Protein AF-A0A2P8GUJ6-F1 (afdb_monomer_lite)

Radius of gyration: 21.54 Å; chains: 1; bounding box: 48×43×54 Å

Sequence (192 aa):
MWVLPLLAIPAVILAAVVVTLALRSVGPPRELTRAVFVMMLVGIAAALVVLVVSIVRFARRPPTPRAVRPPGLSQKLSAEDAERRGLTPEEYGVYKGDVGSIVTPVNSAGGLLFLAVLLSVINAFVLVLVGVLIAQANGILARNPDDSDLGPVEWGFLVLSLLSVPVAWRYYLIERRAQKLRVSRGLPPILR

pLDDT: mean 70.82, std 12.9, range [36.06, 89.19]

Foldseek 3Di:
DPVVVLVVLLVQLVVLLVLLLVCVVVVHDPVSNVVSVVSNVVSVVVLVVVVVVVVVVVVPDDDDDADADDPPVQVVQLCVVCVVVVHDSLLSFDRQDCHHPPDRDPQALVVLVVQLSNLVSVLSVVVSVVVVLVCCVVVVDPDDPPDDDQDPVNVVVNVVSNVSNVVSVNSSVSLVSSLVVCVVVVHDSGDD

Secondary structure (DSSP, 8-state):
--HHHHHHHHHHHHHHHHHHHHHHTT---HHHHHHHHHHHHHHHHHHHHHHHHHHHHHHTSPP-------TTHHHHHHHHHHHHTT--HHHH-S----TT-SS----SHHHHHHHHHHHHHHHHHHHHHHHHHHHHHTTSS---TTPPPPPHHHHHHHHHHHHHHHHHHHHHHHHHHHHHHHHHTT--SS--

Structure (mmCIF, N/CA/C/O backbone):
data_AF-A0A2P8GUJ6-F1
#
_entry.id   AF-A0A2P8GUJ6-F1
#
loop_
_atom_site.group_PDB
_atom_site.id
_atom_site.type_symbol
_atom_site.label_atom_id
_atom_site.label_alt_id
_atom_site.label_comp_id
_atom_site.label_asym_id
_atom_site.label_entity_id
_atom_site.label_seq_id
_atom_site.pdbx_PDB_ins_code
_atom_site.Cartn_x
_atom_site.Cartn_y
_atom_site.Cartn_z
_atom_site.occupancy
_atom_site.B_iso_or_equiv
_atom_site.auth_seq_id
_atom_site.auth_comp_id
_atom_site.auth_asym_id
_atom_site.auth_atom_id
_atom_site.pdbx_PDB_model_num
ATOM 1 N N . MET A 1 1 ? -8.110 -18.502 5.712 1.00 41.22 1 MET A N 1
ATOM 2 C CA . MET A 1 1 ? -6.702 -18.293 5.309 1.00 41.22 1 MET A CA 1
ATOM 3 C C . MET A 1 1 ? -6.638 -17.445 4.031 1.00 41.22 1 MET A C 1
ATOM 5 O O . MET A 1 1 ? -6.424 -17.982 2.959 1.00 41.22 1 MET A O 1
ATOM 9 N N . TRP A 1 2 ? -6.860 -16.126 4.113 1.00 41.53 2 TRP A N 1
ATOM 10 C CA . TRP A 1 2 ? -6.918 -15.240 2.925 1.00 41.53 2 TRP A CA 1
ATOM 11 C C . TRP A 1 2 ? -5.581 -14.572 2.566 1.00 41.53 2 TRP A C 1
ATOM 13 O O . TRP A 1 2 ? -5.481 -13.905 1.546 1.00 41.53 2 TRP A O 1
ATOM 23 N N . VAL A 1 3 ? -4.553 -14.732 3.402 1.00 41.25 3 VAL A N 1
ATOM 24 C CA . VAL A 1 3 ? -3.256 -14.048 3.245 1.00 41.25 3 VAL A CA 1
ATOM 25 C C . VAL A 1 3 ? -2.337 -14.783 2.259 1.00 41.25 3 VAL A C 1
ATOM 27 O O . VAL A 1 3 ? -1.510 -14.155 1.609 1.00 41.25 3 VAL A O 1
ATOM 30 N N . LEU A 1 4 ? -2.519 -16.100 2.096 1.00 44.72 4 LEU A N 1
ATOM 31 C CA . LEU A 1 4 ? -1.682 -16.935 1.227 1.00 44.72 4 LEU A CA 1
ATOM 32 C C . LEU A 1 4 ? -1.731 -16.515 -0.258 1.00 44.72 4 LEU A C 1
ATOM 34 O O . LEU A 1 4 ? -0.666 -16.313 -0.833 1.00 44.72 4 LEU A O 1
ATOM 38 N N . PRO A 1 5 ? -2.914 -16.300 -0.876 1.00 48.31 5 PRO A N 1
ATOM 39 C CA . PRO A 1 5 ? -2.995 -15.846 -2.270 1.00 48.31 5 PRO A CA 1
ATOM 40 C C . PRO A 1 5 ? -2.375 -14.457 -2.471 1.00 48.31 5 PRO A C 1
ATOM 42 O O . PRO A 1 5 ? -1.779 -14.165 -3.501 1.00 48.31 5 PRO A O 1
ATOM 45 N N . LEU A 1 6 ? -2.491 -13.610 -1.450 1.00 47.19 6 LEU A N 1
ATOM 46 C CA . LEU A 1 6 ? -2.029 -12.225 -1.427 1.00 47.19 6 LEU A CA 1
ATOM 47 C C . LEU A 1 6 ? -0.494 -12.114 -1.343 1.00 47.19 6 LEU A C 1
ATOM 49 O O . LEU A 1 6 ? 0.079 -11.194 -1.918 1.00 47.19 6 LEU A O 1
ATOM 53 N N . LEU A 1 7 ? 0.173 -13.078 -0.699 1.00 50.78 7 LEU A N 1
ATOM 54 C CA . LEU A 1 7 ? 1.636 -13.222 -0.711 1.00 50.78 7 LEU A CA 1
ATOM 55 C C . LEU A 1 7 ? 2.152 -14.009 -1.926 1.00 50.78 7 LEU A C 1
ATOM 57 O O . LEU A 1 7 ? 3.273 -13.773 -2.374 1.00 50.78 7 LEU A O 1
ATOM 61 N N . ALA A 1 8 ? 1.343 -14.916 -2.480 1.00 57.66 8 ALA A N 1
ATOM 62 C CA . ALA A 1 8 ? 1.725 -15.719 -3.636 1.00 57.66 8 ALA A CA 1
ATOM 63 C C . ALA A 1 8 ? 1.903 -14.869 -4.902 1.00 57.66 8 ALA A C 1
ATOM 65 O O . ALA A 1 8 ? 2.849 -15.089 -5.645 1.00 57.66 8 ALA A O 1
ATOM 66 N N . ILE A 1 9 ? 1.052 -13.864 -5.129 1.00 54.75 9 ILE A N 1
ATOM 67 C CA . ILE A 1 9 ? 1.121 -13.003 -6.323 1.00 54.75 9 ILE A CA 1
ATOM 68 C C . ILE A 1 9 ? 2.480 -12.284 -6.468 1.00 54.75 9 ILE A C 1
ATOM 70 O O . ILE A 1 9 ? 3.115 -12.452 -7.509 1.00 54.75 9 ILE A O 1
ATOM 74 N N . PRO A 1 10 ? 2.989 -11.528 -5.472 1.00 56.12 10 PRO A N 1
ATOM 75 C CA . PRO A 1 10 ? 4.288 -10.869 -5.600 1.00 56.12 10 PRO A CA 1
ATOM 76 C C . PRO A 1 10 ? 5.445 -11.873 -5.680 1.00 56.12 10 PRO A C 1
ATOM 78 O O . PRO A 1 10 ? 6.391 -11.631 -6.422 1.00 56.12 10 PRO A O 1
ATOM 81 N N . ALA A 1 11 ? 5.358 -13.021 -4.996 1.00 59.44 11 ALA A N 1
ATOM 82 C CA . ALA A 1 11 ? 6.360 -14.084 -5.100 1.00 59.44 11 ALA A CA 1
ATOM 83 C C . ALA A 1 11 ? 6.405 -14.710 -6.507 1.00 59.44 11 ALA A C 1
ATOM 85 O O . ALA A 1 11 ? 7.486 -14.946 -7.039 1.00 59.44 11 ALA A O 1
ATOM 86 N N . VAL A 1 12 ? 5.244 -14.927 -7.133 1.00 61.94 12 VAL A N 1
ATOM 87 C CA . VAL A 1 12 ? 5.123 -15.441 -8.506 1.00 61.94 12 VAL A CA 1
ATOM 88 C C . VAL A 1 12 ? 5.646 -14.425 -9.517 1.00 61.94 12 VAL A C 1
ATOM 90 O O . VAL A 1 12 ? 6.368 -14.810 -10.431 1.00 61.94 12 VAL A O 1
ATOM 93 N N . ILE A 1 13 ? 5.347 -13.133 -9.341 1.00 60.19 13 ILE A N 1
ATOM 94 C CA . ILE A 1 13 ? 5.886 -12.066 -10.199 1.00 60.19 13 ILE A CA 1
ATOM 95 C C . ILE A 1 13 ? 7.413 -12.007 -10.075 1.00 60.19 13 ILE A C 1
ATOM 97 O O . ILE A 1 13 ? 8.106 -12.003 -11.088 1.00 60.19 13 ILE A O 1
ATOM 101 N N . LEU A 1 14 ? 7.947 -12.022 -8.850 1.00 61.84 14 LEU A N 1
ATOM 102 C CA . LEU A 1 14 ? 9.390 -11.988 -8.612 1.00 61.84 14 LEU A CA 1
ATOM 103 C C . LEU A 1 14 ? 10.087 -13.218 -9.214 1.00 61.84 14 LEU A C 1
ATOM 105 O O . LEU A 1 14 ? 11.093 -13.079 -9.906 1.00 61.84 14 LEU A O 1
ATOM 109 N N . ALA A 1 15 ? 9.520 -14.411 -9.018 1.00 66.06 15 ALA A N 1
ATOM 110 C CA . ALA A 1 15 ? 10.022 -15.644 -9.615 1.00 66.06 15 ALA A CA 1
ATOM 111 C C . ALA A 1 15 ? 9.981 -15.592 -11.150 1.00 66.06 15 ALA A C 1
ATOM 113 O O . ALA A 1 15 ? 10.965 -15.941 -11.794 1.00 66.06 15 ALA A O 1
ATOM 114 N N . ALA A 1 16 ? 8.889 -15.104 -11.746 1.00 61.22 16 ALA A N 1
ATOM 115 C CA . ALA A 1 16 ? 8.764 -14.960 -13.195 1.00 61.22 16 ALA A CA 1
ATOM 116 C C . ALA A 1 16 ? 9.806 -13.987 -13.764 1.00 61.22 16 ALA A C 1
ATOM 118 O O . ALA A 1 16 ? 10.413 -14.269 -14.794 1.00 61.22 16 ALA A O 1
ATOM 119 N N . VAL A 1 17 ? 10.074 -12.878 -13.075 1.00 62.91 17 VAL A N 1
ATOM 120 C CA . VAL A 1 17 ? 11.094 -11.894 -13.465 1.00 62.91 17 VAL A CA 1
ATOM 121 C C . VAL A 1 17 ? 12.498 -12.488 -13.386 1.00 62.91 17 VAL A C 1
ATOM 123 O O . VAL A 1 17 ? 13.259 -12.372 -14.345 1.00 62.91 17 VAL A O 1
ATOM 126 N N . VAL A 1 18 ? 12.833 -13.165 -12.283 1.00 68.12 18 VAL A N 1
ATOM 127 C CA . VAL A 1 18 ? 14.132 -13.835 -12.110 1.00 68.12 18 VAL A CA 1
ATOM 128 C C . VAL A 1 18 ? 14.332 -14.900 -13.185 1.00 68.12 18 VAL A C 1
ATOM 130 O O . VAL A 1 18 ? 15.384 -14.939 -13.815 1.00 68.12 18 VAL A O 1
ATOM 133 N N . VAL A 1 19 ? 13.306 -15.711 -13.457 1.00 67.69 19 VAL A N 1
ATOM 134 C CA . VAL A 1 19 ? 13.333 -16.700 -14.541 1.00 67.69 19 VAL A CA 1
ATOM 135 C C . VAL A 1 19 ? 13.496 -16.008 -15.896 1.00 67.69 19 VAL A C 1
ATOM 137 O O . VAL A 1 19 ? 14.318 -16.440 -16.691 1.00 67.69 19 VAL A O 1
ATOM 140 N N . THR A 1 20 ? 12.805 -14.897 -16.166 1.00 61.56 20 THR A N 1
ATOM 141 C CA . THR A 1 20 ? 12.956 -14.155 -17.434 1.00 61.56 20 THR A CA 1
ATOM 142 C C . THR A 1 20 ? 14.384 -13.643 -17.629 1.00 61.56 20 THR A C 1
ATOM 144 O O . THR A 1 20 ? 14.945 -13.781 -18.716 1.00 61.56 20 THR A O 1
ATOM 147 N N . LEU A 1 21 ? 14.983 -13.068 -16.581 1.00 61.59 21 LEU A N 1
ATOM 148 C CA . LEU A 1 21 ? 16.359 -12.564 -16.592 1.00 61.59 21 LEU A CA 1
ATOM 149 C C . LEU A 1 21 ? 17.373 -13.695 -16.779 1.00 61.59 21 LEU A C 1
ATOM 151 O O . LEU A 1 21 ? 18.260 -13.580 -17.624 1.00 61.59 21 LEU A O 1
ATOM 155 N N . ALA A 1 22 ? 17.205 -14.797 -16.044 1.00 63.25 22 ALA A N 1
ATOM 156 C CA . ALA A 1 22 ? 18.051 -15.980 -16.154 1.00 63.25 22 ALA A CA 1
ATOM 157 C C . ALA A 1 22 ? 17.949 -16.627 -17.535 1.00 63.25 22 ALA A C 1
ATOM 159 O O . ALA A 1 22 ? 18.945 -17.081 -18.074 1.00 63.25 22 ALA A O 1
ATOM 160 N N . LEU A 1 23 ? 16.765 -16.645 -18.143 1.00 64.56 23 LEU A N 1
ATOM 161 C CA . LEU A 1 23 ? 16.602 -17.183 -19.484 1.00 64.56 23 LEU A CA 1
ATOM 162 C C . LEU A 1 23 ? 17.271 -16.293 -20.523 1.00 64.56 23 LEU A C 1
ATOM 164 O O . LEU A 1 23 ? 17.939 -16.817 -21.405 1.00 64.56 23 LEU A O 1
ATOM 168 N N . ARG A 1 24 ? 17.172 -14.964 -20.401 1.00 62.50 24 ARG A N 1
ATOM 169 C CA . ARG A 1 24 ? 17.787 -14.016 -21.345 1.00 62.50 24 ARG A CA 1
ATOM 170 C C . ARG A 1 24 ? 19.307 -14.177 -21.480 1.00 62.50 24 ARG A C 1
ATOM 172 O O . ARG A 1 24 ? 19.816 -13.902 -22.562 1.00 62.50 24 ARG A O 1
ATOM 179 N N . SER A 1 25 ? 20.012 -14.636 -20.442 1.00 63.94 25 SER A N 1
ATOM 180 C CA . SER A 1 25 ? 21.474 -14.806 -20.473 1.00 63.94 25 SER A CA 1
ATOM 181 C C . SER A 1 25 ? 21.955 -16.052 -21.228 1.00 63.94 25 SER A C 1
ATOM 183 O O . SER A 1 25 ? 23.126 -16.110 -21.591 1.00 63.94 25 SER A O 1
ATOM 185 N N . VAL A 1 26 ? 21.077 -17.025 -21.504 1.00 74.00 26 VAL A N 1
ATOM 186 C CA . VAL A 1 26 ? 21.450 -18.318 -22.122 1.00 74.00 26 VAL A CA 1
ATOM 187 C C . VAL A 1 26 ? 20.985 -18.440 -23.581 1.00 74.00 26 VAL A C 1
ATOM 189 O O . VAL A 1 26 ? 21.201 -19.466 -24.215 1.00 74.00 26 VAL A O 1
ATOM 192 N N . GLY A 1 27 ? 20.338 -17.409 -24.140 1.00 68.69 27 GLY A N 1
ATOM 193 C CA . GLY A 1 27 ? 19.767 -17.473 -25.493 1.00 68.69 27 GLY A CA 1
ATOM 194 C C . GLY A 1 27 ? 18.653 -18.527 -25.595 1.00 68.69 27 GLY A C 1
ATOM 195 O O . GLY A 1 27 ? 18.763 -19.480 -26.365 1.00 68.69 27 GLY A O 1
ATOM 196 N N . PRO A 1 28 ? 17.581 -18.397 -24.800 1.00 66.31 28 PRO A N 1
ATOM 197 C CA . PRO A 1 28 ? 16.604 -19.449 -24.592 1.00 66.31 28 PRO A CA 1
ATOM 198 C C . PRO A 1 28 ? 15.731 -19.618 -25.848 1.00 66.31 28 PRO A C 1
ATOM 200 O O . PRO A 1 28 ? 15.489 -18.648 -26.580 1.00 66.31 28 PRO A O 1
ATOM 203 N N . PRO A 1 29 ? 15.200 -20.827 -26.103 1.00 74.00 29 PRO A N 1
ATOM 204 C CA . PRO A 1 29 ? 14.280 -21.044 -27.210 1.00 74.00 29 PRO A CA 1
ATOM 205 C C . PRO A 1 29 ? 13.061 -20.122 -27.075 1.00 74.00 29 PRO A C 1
ATOM 207 O O . PRO A 1 29 ? 12.521 -19.940 -25.982 1.00 74.00 29 PRO A O 1
ATOM 210 N N . ARG A 1 30 ? 12.612 -19.542 -28.199 1.00 71.00 30 ARG A N 1
ATOM 211 C CA . ARG A 1 30 ? 11.532 -18.531 -28.255 1.00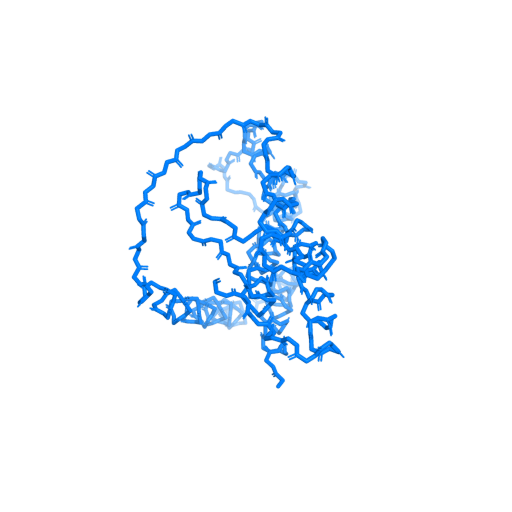 71.00 30 ARG A CA 1
ATOM 212 C C . ARG A 1 30 ? 10.255 -18.957 -27.519 1.00 71.00 30 ARG A C 1
ATOM 214 O O . ARG A 1 30 ? 9.564 -18.105 -26.960 1.00 71.00 30 ARG A O 1
ATOM 221 N N . GLU A 1 31 ? 9.968 -20.256 -27.490 1.00 70.12 31 GLU A N 1
ATOM 222 C CA . GLU A 1 31 ? 8.808 -20.830 -26.799 1.00 70.12 31 GLU A CA 1
ATOM 223 C C . GLU A 1 31 ? 8.877 -20.670 -25.274 1.00 70.12 31 GLU A C 1
ATOM 225 O O . GLU A 1 31 ? 7.864 -20.401 -24.631 1.00 70.12 31 GLU A O 1
ATOM 230 N N . LEU A 1 32 ? 10.073 -20.743 -24.685 1.00 66.06 32 LEU A N 1
ATOM 231 C CA . LEU A 1 32 ? 10.262 -20.597 -23.243 1.00 66.06 32 LEU A CA 1
ATOM 232 C C . LEU A 1 32 ? 10.080 -19.134 -22.809 1.00 66.06 32 LEU A C 1
ATOM 234 O O . LEU A 1 32 ? 9.403 -18.851 -21.823 1.00 66.06 32 LEU A O 1
ATOM 238 N N . THR A 1 33 ? 10.600 -18.191 -23.598 1.00 64.81 33 THR A N 1
ATOM 239 C CA . THR A 1 33 ? 10.395 -16.751 -23.378 1.00 64.81 33 THR A CA 1
ATOM 240 C C . THR A 1 33 ? 8.918 -16.375 -23.490 1.00 64.81 33 THR A C 1
ATOM 242 O O . THR A 1 33 ? 8.420 -15.609 -22.666 1.00 64.81 33 THR A O 1
ATOM 245 N N . ARG A 1 34 ? 8.188 -16.949 -24.463 1.00 69.12 34 ARG A N 1
ATOM 246 C CA . ARG A 1 34 ? 6.729 -16.785 -24.577 1.00 69.12 34 ARG A CA 1
ATOM 247 C C . ARG A 1 34 ? 5.996 -17.343 -23.369 1.00 69.12 34 ARG A C 1
ATOM 249 O O . ARG A 1 34 ? 5.128 -16.656 -22.849 1.00 69.12 34 ARG A O 1
ATOM 256 N N . ALA A 1 35 ? 6.338 -18.547 -22.913 1.00 66.31 35 ALA A N 1
ATOM 257 C CA . ALA A 1 35 ? 5.672 -19.171 -21.773 1.00 66.31 35 ALA A CA 1
ATOM 258 C C . ALA A 1 35 ? 5.796 -18.318 -20.501 1.00 66.31 35 ALA A C 1
ATOM 260 O O . ALA A 1 35 ? 4.811 -18.117 -19.789 1.00 66.31 35 ALA A O 1
ATOM 261 N N . VAL A 1 36 ? 6.979 -17.750 -20.252 1.00 63.09 36 VAL A N 1
ATOM 262 C CA . VAL A 1 36 ? 7.202 -16.859 -19.107 1.00 63.09 36 VAL A CA 1
ATOM 263 C C . VAL A 1 36 ? 6.433 -15.547 -19.261 1.00 63.09 36 VAL A C 1
ATOM 265 O O . VAL A 1 36 ? 5.773 -15.120 -18.316 1.00 63.09 36 VAL A O 1
ATOM 268 N N . PHE A 1 37 ? 6.428 -14.951 -20.457 1.00 64.62 37 PHE A N 1
ATOM 269 C CA . PHE A 1 37 ? 5.615 -13.765 -20.744 1.00 64.62 37 PHE A CA 1
ATOM 270 C C . PHE A 1 37 ? 4.119 -14.021 -20.529 1.00 64.62 37 PHE A C 1
ATOM 272 O O . PHE A 1 37 ? 3.439 -13.217 -19.895 1.00 64.62 37 PHE A O 1
ATOM 279 N N . VAL A 1 38 ? 3.609 -15.154 -21.018 1.00 69.31 38 VAL A N 1
ATOM 280 C CA . VAL A 1 38 ? 2.210 -15.565 -20.852 1.00 69.31 38 VAL A CA 1
ATOM 281 C C . VAL A 1 38 ? 1.888 -15.771 -19.374 1.00 69.31 38 VAL A C 1
ATOM 283 O O . VAL A 1 38 ? 0.881 -15.249 -18.909 1.00 69.31 38 VAL A O 1
ATOM 286 N N . MET A 1 39 ? 2.749 -16.443 -18.604 1.00 63.12 39 MET A N 1
ATOM 287 C CA . MET A 1 39 ? 2.565 -16.574 -17.154 1.00 63.12 39 MET A CA 1
ATOM 288 C C . MET A 1 39 ? 2.544 -15.220 -16.441 1.00 63.12 39 MET A C 1
ATOM 290 O O . MET A 1 39 ? 1.710 -15.007 -15.562 1.00 63.12 39 MET A O 1
ATOM 294 N N . MET A 1 40 ? 3.418 -14.290 -16.832 1.00 63.97 40 MET A N 1
ATOM 295 C CA . MET A 1 40 ? 3.449 -12.945 -16.258 1.00 63.97 40 MET A CA 1
ATOM 296 C C . MET A 1 40 ? 2.155 -12.180 -16.573 1.00 63.97 40 MET A C 1
ATOM 298 O O . MET A 1 40 ? 1.551 -11.601 -15.673 1.00 63.97 40 MET A O 1
ATOM 302 N N . LEU A 1 41 ? 1.677 -12.247 -17.821 1.00 64.38 41 LEU A N 1
ATOM 303 C CA . LEU A 1 41 ? 0.409 -11.645 -18.244 1.00 64.38 41 LEU A CA 1
ATOM 304 C C . LEU A 1 41 ? -0.792 -12.261 -17.520 1.00 64.38 41 LEU A C 1
ATOM 306 O O . LEU A 1 41 ? -1.668 -11.525 -17.071 1.00 64.38 41 LEU A O 1
ATOM 310 N N . VAL A 1 42 ? -0.824 -13.584 -17.350 1.00 70.12 42 VAL A N 1
ATOM 311 C CA . VAL A 1 42 ? -1.874 -14.283 -16.592 1.00 70.12 42 VAL A CA 1
ATOM 312 C C . VAL A 1 42 ? -1.852 -13.862 -15.121 1.00 70.12 42 VAL A C 1
ATOM 314 O O . VAL A 1 42 ? -2.908 -13.585 -14.554 1.00 70.12 42 VAL A O 1
ATOM 317 N N . GLY A 1 43 ? -0.669 -13.745 -14.511 1.00 60.66 43 GLY A N 1
ATOM 318 C CA . GLY A 1 43 ? -0.511 -13.260 -13.138 1.00 60.66 43 GLY A CA 1
ATOM 319 C C . GLY A 1 43 ? -1.012 -11.824 -12.958 1.00 60.66 43 GLY A C 1
ATOM 320 O O . GLY A 1 43 ? -1.750 -11.540 -12.012 1.00 60.66 43 GLY A O 1
ATOM 321 N N . ILE A 1 44 ? -0.683 -10.934 -13.899 1.00 64.38 44 ILE A N 1
ATOM 322 C CA . ILE A 1 44 ? -1.172 -9.548 -13.922 1.00 64.38 44 ILE A CA 1
ATOM 323 C C . ILE A 1 44 ? -2.694 -9.515 -14.114 1.00 64.38 44 ILE A C 1
ATOM 325 O O . ILE A 1 44 ? -3.390 -8.832 -13.365 1.00 64.38 44 ILE A O 1
ATOM 329 N N . ALA A 1 45 ? -3.233 -10.280 -15.067 1.00 64.25 45 ALA A N 1
ATOM 330 C CA . ALA A 1 45 ? -4.668 -10.347 -15.329 1.00 64.25 45 ALA A CA 1
ATOM 331 C C . ALA A 1 45 ? -5.448 -10.856 -14.106 1.00 64.25 45 ALA A C 1
ATOM 333 O O . ALA A 1 45 ? -6.458 -10.265 -13.726 1.00 64.25 45 ALA A O 1
ATOM 334 N N . ALA A 1 46 ? -4.952 -11.895 -13.430 1.00 64.12 46 ALA A N 1
ATOM 335 C CA . ALA A 1 46 ? -5.546 -12.401 -12.197 1.00 64.12 46 ALA A CA 1
ATOM 336 C C . ALA A 1 46 ? -5.520 -11.349 -11.074 1.00 64.12 46 ALA A C 1
ATOM 338 O O . ALA A 1 46 ? -6.532 -11.143 -10.398 1.00 64.12 46 ALA A O 1
ATOM 339 N N . ALA A 1 47 ? -4.402 -10.636 -10.904 1.00 57.56 47 ALA A N 1
ATOM 340 C CA . ALA A 1 47 ? -4.295 -9.549 -9.933 1.00 57.56 47 ALA A CA 1
ATOM 341 C C . ALA A 1 47 ? -5.283 -8.407 -10.237 1.00 57.56 47 ALA A C 1
ATOM 343 O O . ALA A 1 47 ? -5.943 -7.906 -9.325 1.00 57.56 47 ALA A O 1
ATOM 344 N N . LEU A 1 48 ? -5.450 -8.048 -11.514 1.00 58.62 48 LEU A N 1
ATOM 345 C CA . LEU A 1 48 ? -6.423 -7.049 -11.959 1.00 58.62 48 LEU A CA 1
ATOM 346 C C . LEU A 1 48 ? -7.865 -7.489 -11.691 1.00 58.62 48 LEU A C 1
ATOM 348 O O . LEU A 1 48 ? -8.654 -6.689 -11.196 1.00 58.62 48 LEU A O 1
ATOM 352 N N . VAL A 1 49 ? -8.217 -8.753 -11.939 1.00 67.19 49 VAL A N 1
ATOM 353 C CA . VAL A 1 49 ? -9.557 -9.279 -11.623 1.00 67.19 49 VAL A CA 1
ATOM 354 C C . VAL A 1 49 ? -9.840 -9.179 -10.121 1.00 67.19 49 VAL A C 1
ATOM 356 O O . VAL A 1 49 ? -10.894 -8.680 -9.722 1.00 67.19 49 VAL A O 1
ATOM 359 N N . VAL A 1 50 ? -8.890 -9.585 -9.271 1.00 63.56 50 VAL A N 1
ATOM 360 C CA . VAL A 1 50 ? -9.023 -9.470 -7.808 1.00 63.56 50 VAL A CA 1
ATOM 361 C C . VAL A 1 50 ? -9.176 -8.007 -7.381 1.00 63.56 50 VAL A C 1
ATOM 363 O O . VAL A 1 50 ? -10.012 -7.696 -6.524 1.00 63.56 50 VAL A O 1
ATOM 366 N N . LEU A 1 51 ? -8.414 -7.102 -8.000 1.00 55.78 51 LEU A N 1
ATOM 367 C CA . LEU A 1 51 ? -8.487 -5.667 -7.748 1.00 55.78 51 LEU A CA 1
ATOM 368 C C . LEU A 1 51 ? -9.861 -5.104 -8.131 1.00 55.78 51 LEU A C 1
ATOM 370 O O . LEU A 1 51 ? -10.496 -4.455 -7.304 1.00 55.78 51 LEU A O 1
ATOM 374 N N . VAL A 1 52 ? -10.354 -5.399 -9.337 1.00 63.22 52 VAL A N 1
ATOM 375 C CA . VAL A 1 52 ? -11.658 -4.934 -9.838 1.00 63.22 52 VAL A CA 1
ATOM 376 C C . VAL A 1 52 ? -12.790 -5.432 -8.944 1.00 63.22 52 VAL A C 1
ATOM 378 O O . VAL A 1 52 ? -13.621 -4.636 -8.510 1.00 63.22 52 VAL A O 1
ATOM 381 N N . VAL A 1 53 ? -12.800 -6.719 -8.586 1.00 67.19 53 VAL A N 1
ATOM 382 C CA . VAL A 1 53 ? -13.797 -7.279 -7.657 1.00 67.19 53 VAL A CA 1
ATOM 383 C C . VAL A 1 53 ? -13.761 -6.557 -6.306 1.00 67.19 53 VAL A C 1
ATOM 385 O O . VAL A 1 53 ? -14.811 -6.266 -5.726 1.00 67.19 53 VAL A O 1
ATOM 388 N N . SER A 1 54 ? -12.569 -6.226 -5.808 1.00 52.59 54 SER A N 1
ATOM 389 C CA . SER A 1 54 ? -12.397 -5.499 -4.546 1.00 52.59 54 SER A CA 1
ATOM 390 C C . SER A 1 54 ? -12.873 -4.043 -4.636 1.00 52.59 54 SER A C 1
ATOM 392 O O . SER A 1 54 ? -13.583 -3.588 -3.738 1.00 52.59 54 SER A O 1
ATOM 394 N N . ILE A 1 55 ? -12.571 -3.339 -5.734 1.00 53.31 55 ILE A N 1
ATOM 395 C CA . ILE A 1 55 ? -13.040 -1.969 -6.001 1.00 53.31 55 ILE A CA 1
ATOM 396 C C . ILE A 1 55 ? -14.562 -1.938 -6.112 1.00 53.31 55 ILE A C 1
ATOM 398 O O . ILE A 1 55 ? -15.201 -1.127 -5.450 1.00 53.31 55 ILE A O 1
ATOM 402 N N . VAL A 1 56 ? -15.166 -2.844 -6.886 1.00 61.56 56 VAL A N 1
ATOM 403 C CA . VAL A 1 56 ? -16.628 -2.916 -7.048 1.00 61.56 56 VAL A CA 1
ATOM 404 C C . VAL A 1 56 ? -17.312 -3.183 -5.707 1.00 61.56 56 VAL A C 1
ATOM 406 O O . VAL A 1 56 ? -18.341 -2.582 -5.402 1.00 61.56 56 VAL A O 1
ATOM 409 N N . ARG A 1 57 ? -16.734 -4.045 -4.861 1.00 65.56 57 ARG A N 1
ATOM 410 C CA . ARG A 1 57 ? -17.233 -4.264 -3.494 1.00 65.56 57 ARG A CA 1
ATOM 411 C C . ARG A 1 57 ? -17.104 -3.025 -2.608 1.00 65.56 57 ARG A C 1
ATOM 413 O O . ARG A 1 57 ? -17.967 -2.805 -1.762 1.00 65.56 57 ARG A O 1
ATOM 420 N N . PHE A 1 58 ? -16.047 -2.237 -2.781 1.00 51.34 58 PHE A N 1
ATOM 421 C CA . PHE A 1 58 ? -15.815 -1.011 -2.021 1.00 51.34 58 PHE A CA 1
ATOM 422 C C . PHE A 1 58 ? -16.742 0.134 -2.461 1.00 51.34 58 PHE A C 1
ATOM 424 O O . PHE A 1 58 ? -17.379 0.757 -1.616 1.00 51.34 58 PHE A O 1
ATOM 431 N N . ALA A 1 59 ? -16.878 0.359 -3.770 1.00 52.44 59 ALA A N 1
ATOM 432 C CA . ALA A 1 59 ? -17.651 1.450 -4.368 1.00 52.44 59 ALA A CA 1
ATOM 433 C C . ALA A 1 59 ? -19.170 1.331 -4.160 1.00 52.44 59 ALA A C 1
ATOM 435 O O . ALA A 1 59 ? -19.887 2.319 -4.253 1.00 52.44 59 ALA A O 1
ATOM 436 N N . ARG A 1 60 ? -19.677 0.139 -3.828 1.00 72.44 60 ARG A N 1
ATOM 437 C CA . ARG A 1 60 ? -21.089 -0.068 -3.458 1.00 72.44 60 ARG A CA 1
ATOM 438 C C . ARG A 1 60 ? -21.462 0.507 -2.080 1.00 72.44 60 ARG A C 1
ATOM 440 O O . ARG A 1 60 ? -22.586 0.303 -1.631 1.00 72.44 60 ARG A O 1
ATOM 447 N N . ARG A 1 61 ? -20.546 1.192 -1.385 1.00 47.69 61 ARG A N 1
ATOM 448 C CA . ARG A 1 61 ? -20.821 1.865 -0.106 1.00 47.69 61 ARG A CA 1
ATOM 449 C C . ARG A 1 61 ? -21.280 3.312 -0.359 1.00 47.69 61 ARG A C 1
ATOM 451 O O . ARG A 1 61 ? -20.610 4.013 -1.113 1.00 47.69 61 ARG A O 1
ATOM 458 N N . PRO A 1 62 ? -22.396 3.767 0.240 1.00 36.06 62 PRO A N 1
ATOM 459 C CA . PRO A 1 62 ? -22.922 5.108 -0.002 1.00 36.06 62 PRO A CA 1
ATOM 460 C C . PRO A 1 62 ? -21.983 6.204 0.548 1.00 36.06 62 PRO A C 1
ATOM 462 O O . PRO A 1 62 ? -21.409 6.014 1.623 1.00 36.06 62 PRO A O 1
ATOM 465 N N . PRO A 1 63 ? -21.824 7.339 -0.161 1.00 39.75 63 PRO A N 1
ATOM 466 C CA . PRO A 1 63 ? -20.994 8.465 0.275 1.00 39.75 63 PRO A CA 1
ATOM 467 C C . PRO A 1 63 ? -21.721 9.389 1.274 1.00 39.75 63 PRO A C 1
ATOM 469 O O . PRO A 1 63 ? -22.929 9.594 1.159 1.00 39.75 63 PRO A O 1
ATOM 472 N N . THR A 1 64 ? -20.979 9.997 2.210 1.00 41.22 64 THR A N 1
ATOM 473 C CA . THR A 1 64 ? -21.466 11.018 3.167 1.00 41.22 64 THR A CA 1
ATOM 474 C C . THR A 1 64 ? -20.853 12.420 2.932 1.00 41.22 64 THR A C 1
ATOM 476 O O . THR A 1 64 ? -19.788 12.522 2.316 1.00 41.22 64 THR A O 1
ATOM 479 N N . PRO A 1 65 ? -21.522 13.518 3.366 1.00 39.25 65 PRO A N 1
ATOM 480 C CA . PRO A 1 65 ? -21.168 14.909 3.020 1.00 39.25 65 PRO A CA 1
ATOM 481 C C . PRO A 1 65 ? -19.992 15.504 3.832 1.00 39.25 65 PRO A C 1
ATOM 483 O O . PRO A 1 65 ? -19.690 15.038 4.923 1.00 39.25 65 PRO A O 1
ATOM 486 N N . ARG A 1 66 ? -19.336 16.553 3.293 1.00 47.75 66 ARG A N 1
ATOM 487 C CA . ARG A 1 66 ? -17.919 16.944 3.535 1.00 47.75 66 A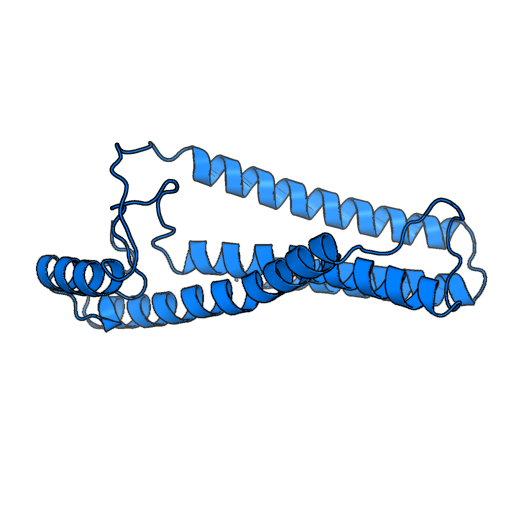RG A CA 1
ATOM 488 C C . ARG A 1 66 ? -17.681 18.294 4.251 1.00 47.75 66 ARG A C 1
ATOM 490 O O . ARG A 1 66 ? -18.427 19.242 4.035 1.00 47.75 66 ARG A O 1
ATOM 497 N N . ALA A 1 67 ? -16.522 18.424 4.919 1.00 42.06 67 ALA A N 1
ATOM 498 C CA . ALA A 1 67 ? -15.818 19.687 5.244 1.00 42.06 67 ALA A CA 1
ATOM 499 C C . ALA A 1 67 ? -14.278 19.473 5.270 1.00 42.06 67 ALA A C 1
ATOM 501 O O . ALA A 1 67 ? -13.856 18.364 5.564 1.00 42.06 67 ALA A O 1
ATOM 502 N N . VAL A 1 68 ? -13.451 20.495 4.970 1.00 42.78 68 VAL A N 1
ATOM 503 C CA . VAL A 1 68 ? -11.964 20.457 4.768 1.00 42.78 68 VAL A CA 1
ATOM 504 C C . VAL A 1 68 ? -11.207 21.112 5.943 1.00 42.78 68 VAL A C 1
ATOM 506 O O . VAL A 1 68 ? -11.690 22.146 6.400 1.00 42.78 68 VAL A O 1
ATOM 509 N N . ARG A 1 69 ? -10.028 20.617 6.412 1.00 49.72 69 ARG A N 1
ATOM 510 C CA . ARG A 1 69 ? -9.220 21.321 7.457 1.00 49.72 69 ARG A CA 1
ATOM 511 C C . ARG A 1 69 ? -7.700 20.965 7.607 1.00 49.72 69 ARG A C 1
ATOM 513 O O . ARG A 1 69 ? -7.250 20.019 6.969 1.00 49.72 69 ARG A O 1
ATOM 520 N N . PRO A 1 70 ? -6.911 21.740 8.415 1.00 42.44 70 PRO A N 1
ATOM 521 C CA . PRO A 1 70 ? -5.449 21.944 8.349 1.00 42.44 70 PRO A CA 1
ATOM 522 C C . PRO A 1 70 ? -4.618 21.052 9.316 1.00 42.44 70 PRO A C 1
ATOM 524 O O . PRO A 1 70 ? -5.193 20.278 10.087 1.00 42.44 70 PRO A O 1
ATOM 527 N N . PRO A 1 71 ? -3.267 21.155 9.320 1.00 40.66 71 PRO A N 1
ATOM 528 C CA . PRO A 1 71 ? -2.365 20.241 10.040 1.00 40.66 71 PRO A CA 1
ATOM 529 C C . PRO A 1 71 ? -2.458 20.341 11.579 1.00 40.66 71 PRO A C 1
ATOM 531 O O . PRO A 1 71 ? -2.620 21.428 12.123 1.00 40.66 71 PRO A O 1
ATOM 534 N N . GLY A 1 72 ? -2.315 19.213 12.295 1.00 55.44 72 GLY A N 1
ATOM 535 C CA . GLY A 1 72 ? -2.239 19.142 13.774 1.00 55.44 72 GLY A CA 1
ATOM 536 C C . GLY A 1 72 ? -3.571 18.917 14.508 1.00 55.44 72 GLY A C 1
ATOM 537 O O . GLY A 1 72 ? -3.589 18.517 15.671 1.00 55.44 72 GLY A O 1
ATOM 538 N N . LEU A 1 73 ? -4.694 19.090 13.813 1.00 62.19 73 LEU A N 1
ATOM 539 C CA . LEU A 1 73 ? -6.041 18.867 14.341 1.00 62.19 73 LEU A CA 1
ATOM 540 C C . LEU A 1 73 ? -6.349 17.371 14.570 1.00 62.19 73 LEU A C 1
ATOM 542 O O . LEU A 1 73 ? -7.153 17.024 15.428 1.00 62.19 73 LEU A O 1
ATOM 546 N N . SER A 1 74 ? -5.696 16.472 13.827 1.00 61.56 74 SER A N 1
ATOM 547 C CA . SER A 1 74 ? -6.061 15.050 13.752 1.00 61.56 74 SER A CA 1
ATOM 548 C C . SER A 1 74 ? -5.860 14.268 15.052 1.00 61.56 74 SER A C 1
ATOM 550 O O . SER A 1 74 ? -6.688 13.422 15.367 1.00 61.56 74 SER A O 1
ATOM 552 N N . GLN A 1 75 ? -4.812 14.544 15.837 1.00 68.00 75 GLN A N 1
ATOM 553 C CA . GLN A 1 75 ? -4.598 13.859 17.123 1.00 68.00 75 GLN A CA 1
ATOM 554 C C . GLN A 1 75 ? -5.621 14.2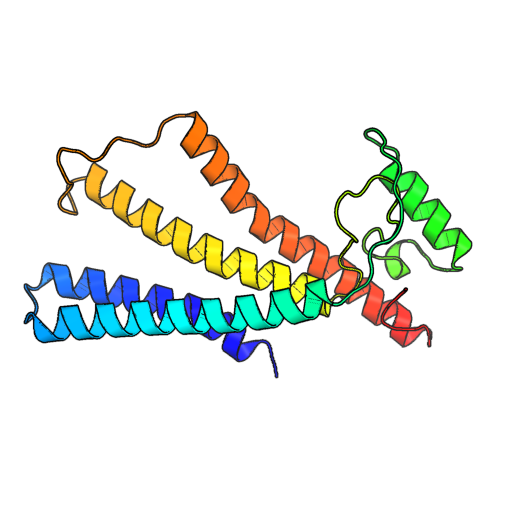86 18.177 1.00 68.00 75 GLN A C 1
ATOM 556 O O . GLN A 1 75 ? -6.157 13.434 18.879 1.00 68.00 75 GLN A O 1
ATOM 561 N N . LYS A 1 76 ? -5.934 15.586 18.244 1.00 73.69 76 LYS A N 1
ATOM 562 C CA . LYS A 1 76 ? -6.976 16.107 19.139 1.00 73.69 76 LYS A CA 1
ATOM 563 C C . LYS A 1 76 ? -8.348 15.563 18.753 1.00 73.69 76 LYS A C 1
ATOM 565 O O . LYS A 1 76 ? -9.028 15.004 19.599 1.00 73.69 76 LYS A O 1
ATOM 570 N N . LEU A 1 77 ? -8.687 15.593 17.463 1.00 71.62 77 LEU A N 1
ATOM 571 C CA . LEU A 1 77 ? -9.922 14.991 16.955 1.00 71.62 77 LEU A CA 1
ATOM 572 C C . LEU A 1 77 ? -9.992 13.483 17.209 1.00 71.62 77 LEU A C 1
ATOM 574 O O . LEU A 1 77 ? -11.066 12.961 17.479 1.00 71.62 77 LEU A O 1
ATOM 578 N N . SER A 1 78 ? -8.864 12.775 17.111 1.00 73.50 78 SER A N 1
ATOM 579 C CA . SER A 1 78 ? -8.802 11.343 17.402 1.00 73.50 78 SER A CA 1
ATOM 580 C C . SER A 1 78 ? -9.032 11.046 18.878 1.00 73.50 78 SER A C 1
ATOM 582 O O . SER A 1 78 ? -9.705 10.069 19.182 1.00 73.50 78 SER A O 1
ATOM 584 N N . ALA A 1 79 ? -8.472 11.853 19.781 1.00 77.62 79 ALA A N 1
ATOM 585 C CA . ALA A 1 79 ? -8.673 11.699 21.217 1.00 77.62 79 ALA A CA 1
ATOM 586 C C . ALA A 1 79 ? -10.113 12.058 21.618 1.00 77.62 79 ALA A C 1
ATOM 588 O O . ALA A 1 79 ? -10.761 11.284 22.314 1.00 77.62 79 ALA A O 1
ATOM 589 N N . GLU A 1 80 ? -10.640 13.170 21.102 1.00 81.38 80 GLU A N 1
ATOM 590 C CA . GLU A 1 80 ? -12.018 13.609 21.346 1.00 81.38 80 GLU A CA 1
ATOM 591 C C . GLU A 1 80 ? -13.051 12.604 20.808 1.00 81.38 80 GLU A C 1
ATOM 593 O O . GLU A 1 80 ? -14.035 12.311 21.483 1.00 81.38 80 GLU A O 1
ATOM 598 N N . ASP A 1 81 ? -12.849 12.040 19.609 1.00 79.19 81 ASP A N 1
ATOM 599 C CA . ASP A 1 81 ? -13.758 11.020 19.061 1.00 79.19 81 ASP A CA 1
ATOM 600 C C . ASP A 1 81 ? -13.625 9.670 19.790 1.00 79.19 81 ASP A C 1
ATOM 602 O O . ASP A 1 81 ? -14.616 8.955 19.943 1.00 79.19 81 ASP A O 1
ATOM 606 N N . ALA A 1 82 ? -12.433 9.326 20.290 1.00 80.19 82 ALA A N 1
ATOM 607 C CA . ALA A 1 82 ? -12.246 8.153 21.145 1.00 80.19 82 ALA A CA 1
ATOM 608 C C . ALA A 1 82 ? -13.021 8.297 22.465 1.00 80.19 82 ALA A C 1
ATOM 610 O O . ALA A 1 82 ? -13.796 7.406 22.821 1.00 80.19 82 ALA A O 1
ATOM 611 N N . GLU A 1 83 ? -12.883 9.445 23.134 1.00 83.81 83 GLU A N 1
ATOM 612 C CA . GLU A 1 83 ? -13.562 9.756 24.393 1.00 83.81 83 GLU A CA 1
ATOM 613 C C . GLU A 1 83 ? -15.087 9.746 24.230 1.00 83.81 83 GLU A C 1
ATOM 615 O O . GLU A 1 83 ? -15.786 9.069 24.985 1.00 83.81 83 GLU A O 1
ATOM 620 N N . ARG A 1 84 ? -15.612 10.383 23.171 1.00 82.81 84 ARG A N 1
ATOM 621 C CA . ARG A 1 84 ? -17.051 10.363 22.837 1.00 82.81 84 ARG A CA 1
ATOM 622 C C . ARG A 1 84 ? -17.616 8.955 22.658 1.00 82.81 84 ARG A C 1
ATOM 624 O O . ARG A 1 84 ? -18.807 8.742 22.870 1.00 82.81 84 ARG A O 1
ATOM 631 N N . ARG A 1 85 ? -16.782 8.000 22.246 1.00 77.38 85 ARG A N 1
ATOM 632 C CA . ARG A 1 85 ? -17.161 6.599 22.012 1.00 77.38 85 ARG A CA 1
ATOM 633 C C . ARG A 1 85 ? -16.828 5.680 23.194 1.00 77.38 85 ARG A C 1
ATOM 635 O O . ARG A 1 85 ? -17.035 4.474 23.081 1.00 77.38 85 ARG A O 1
ATOM 642 N N . GLY A 1 86 ? -16.322 6.219 24.307 1.00 81.94 86 GLY A N 1
ATOM 643 C CA . GLY A 1 86 ? -15.942 5.446 25.496 1.00 81.94 86 GLY A CA 1
ATOM 644 C C . GLY A 1 86 ? -14.725 4.534 25.285 1.00 81.94 86 GLY A C 1
ATOM 645 O O . GLY A 1 86 ? -14.594 3.508 25.961 1.00 81.94 86 GLY A O 1
ATOM 646 N N . LEU A 1 87 ? -13.862 4.881 24.327 1.00 81.75 87 LEU A N 1
ATOM 647 C CA . LEU A 1 87 ? -12.687 4.110 23.925 1.00 81.75 87 LEU A CA 1
ATOM 648 C C . LEU A 1 87 ? -11.409 4.787 24.411 1.00 81.75 87 LEU A C 1
ATOM 650 O O . LEU A 1 87 ? -11.299 6.012 24.371 1.00 81.75 87 LEU A O 1
ATOM 654 N N . THR A 1 88 ? -10.406 3.998 24.793 1.00 83.69 88 THR A N 1
ATOM 655 C CA . THR A 1 88 ? -9.052 4.545 24.967 1.00 83.69 88 THR A CA 1
ATOM 656 C C . THR A 1 88 ? -8.417 4.857 23.602 1.00 83.69 88 THR A C 1
ATOM 658 O O . THR A 1 88 ? -8.842 4.292 22.587 1.00 83.69 88 THR A O 1
ATOM 661 N N . PRO A 1 89 ? -7.380 5.712 23.520 1.00 79.38 89 PRO A N 1
ATOM 662 C CA . PRO A 1 89 ? -6.665 5.969 22.264 1.00 79.38 89 PRO A CA 1
ATOM 663 C C . PRO A 1 89 ? -6.141 4.689 21.587 1.00 79.38 89 PRO A C 1
ATOM 665 O O . PRO A 1 89 ? -6.177 4.559 20.362 1.00 79.38 89 PRO A O 1
ATOM 668 N N . GLU A 1 90 ? -5.709 3.703 22.376 1.00 77.38 90 GLU A N 1
ATOM 669 C CA . GLU A 1 90 ? -5.207 2.411 21.900 1.00 77.38 90 GLU A CA 1
ATOM 670 C C . GLU A 1 90 ? -6.330 1.519 21.366 1.00 77.38 90 GLU A C 1
ATOM 672 O O . GLU A 1 90 ? -6.146 0.811 20.374 1.00 77.38 90 GLU A O 1
ATOM 677 N N . GLU A 1 91 ? -7.502 1.558 22.001 1.00 77.38 91 GLU A N 1
ATOM 678 C CA . GLU A 1 91 ? -8.705 0.882 21.521 1.00 77.38 91 GLU A CA 1
ATOM 679 C C . GLU A 1 91 ? -9.307 1.597 20.315 1.00 77.38 91 GLU A C 1
ATOM 681 O O . GLU A 1 91 ? -9.923 0.958 19.468 1.00 77.38 91 GLU A O 1
ATOM 686 N N . TYR A 1 92 ? -9.134 2.907 20.184 1.00 78.62 92 TYR A N 1
ATOM 687 C CA . TYR A 1 92 ? -9.606 3.664 19.034 1.00 78.62 92 TYR A CA 1
ATOM 688 C C . TYR A 1 92 ? -8.775 3.351 17.786 1.00 78.62 92 TYR A C 1
ATOM 690 O O . TYR A 1 92 ? -9.347 3.099 16.723 1.00 78.62 92 TYR A O 1
ATOM 698 N N . GLY A 1 93 ? -7.458 3.187 17.943 1.00 81.00 93 GLY A N 1
ATOM 699 C CA . GLY A 1 93 ? -6.565 2.720 16.887 1.00 81.00 93 GLY A CA 1
ATOM 700 C C . GLY A 1 93 ? -6.276 3.799 15.850 1.00 81.00 93 GLY A C 1
ATOM 701 O O . GLY A 1 93 ? -5.720 4.847 16.169 1.00 81.00 93 GLY A O 1
ATOM 702 N N . VAL A 1 94 ? -6.593 3.523 14.585 1.00 77.31 94 VAL A N 1
ATOM 703 C CA . VAL A 1 94 ? -6.430 4.508 13.504 1.00 77.31 94 VAL A CA 1
ATOM 704 C C . VAL A 1 94 ? -7.605 5.480 13.519 1.00 77.31 94 VAL A C 1
ATOM 706 O O . VAL A 1 94 ? -8.731 5.055 13.758 1.00 77.31 94 VAL A O 1
ATOM 709 N N . TYR A 1 95 ? -7.355 6.760 13.220 1.00 70.94 95 TYR A N 1
ATOM 710 C CA . TYR A 1 95 ? -8.410 7.771 13.134 1.00 70.94 95 TYR A CA 1
ATOM 711 C C . TYR A 1 95 ? -9.556 7.339 12.212 1.00 70.94 95 TYR A C 1
ATOM 713 O O . TYR A 1 95 ? -9.318 6.947 11.068 1.00 70.94 95 TYR A O 1
ATOM 721 N N . LYS A 1 96 ? -10.788 7.398 12.734 1.00 71.31 96 LYS A N 1
ATOM 722 C CA . LYS A 1 96 ? -12.007 6.905 12.064 1.00 71.31 96 LYS A CA 1
ATOM 723 C C . LYS A 1 96 ? -12.972 8.004 11.676 1.00 71.31 96 LYS A C 1
ATOM 725 O O . LYS A 1 96 ? -13.930 7.726 10.958 1.00 71.31 96 LYS A O 1
ATOM 730 N N . GLY A 1 97 ? -12.733 9.219 12.159 1.00 65.88 97 GLY A N 1
ATOM 731 C CA . GLY A 1 97 ? -13.494 10.372 11.723 1.00 65.88 97 GLY A CA 1
ATOM 732 C C . GLY A 1 97 ? -13.271 10.634 10.236 1.00 65.88 97 GLY A C 1
ATOM 733 O O . GLY A 1 97 ? -12.199 10.402 9.679 1.00 65.88 97 GLY A O 1
ATOM 734 N N . ASP A 1 98 ? -14.316 11.117 9.591 1.00 60.31 98 ASP A N 1
ATOM 735 C CA . ASP A 1 98 ? -14.339 11.544 8.196 1.00 60.31 98 ASP A CA 1
ATOM 736 C C . ASP A 1 98 ? -14.070 13.049 8.040 1.00 60.31 98 ASP A C 1
ATOM 738 O O . ASP A 1 98 ? -14.005 13.557 6.919 1.00 60.31 98 ASP A O 1
ATOM 742 N N . VAL A 1 99 ? -13.857 13.760 9.154 1.00 56.25 99 VAL A N 1
ATOM 743 C CA . VAL A 1 99 ? -13.601 15.202 9.180 1.00 56.25 99 VAL A CA 1
ATOM 744 C C . VAL A 1 99 ? -12.391 15.526 8.300 1.00 56.25 99 VAL A C 1
ATOM 746 O O . VAL A 1 99 ? -11.256 15.196 8.641 1.00 56.25 99 VAL A O 1
ATOM 749 N N . GLY A 1 100 ? -12.615 16.186 7.162 1.00 53.31 100 GLY A N 1
ATOM 750 C CA . GLY A 1 100 ? -11.540 16.583 6.247 1.00 53.31 100 GLY A CA 1
ATOM 751 C C . GLY A 1 100 ? -11.204 15.597 5.132 1.00 53.31 100 GLY A C 1
ATOM 752 O O . GLY A 1 100 ? -10.490 15.987 4.209 1.00 53.31 100 GLY A O 1
ATOM 753 N N . SER A 1 101 ? -11.671 14.346 5.179 1.00 53.53 101 SER A N 1
ATOM 754 C CA . SER A 1 101 ? -11.197 13.320 4.244 1.00 53.53 101 SER A CA 1
ATOM 755 C C . SER A 1 101 ? -12.021 13.276 2.954 1.00 53.53 101 SER A C 1
ATOM 757 O O . SER A 1 101 ? -13.240 13.127 2.973 1.00 53.53 101 SER A O 1
ATOM 759 N N . ILE A 1 102 ? -11.345 13.346 1.800 1.00 53.41 102 ILE A N 1
ATOM 760 C CA . ILE A 1 102 ? -11.972 13.165 0.472 1.00 53.41 102 ILE A CA 1
ATOM 761 C C . ILE A 1 102 ? -12.486 11.728 0.302 1.00 53.41 102 ILE A C 1
ATOM 763 O O . ILE A 1 102 ? -13.454 11.495 -0.428 1.00 53.41 102 ILE A O 1
ATOM 767 N N . VAL A 1 103 ? -11.837 10.786 0.990 1.00 56.09 103 VAL A N 1
ATOM 768 C CA . VAL A 1 103 ? -12.074 9.347 0.914 1.00 56.09 103 VAL A CA 1
ATOM 769 C C . VAL A 1 103 ? -12.479 8.847 2.294 1.00 56.09 103 VAL A C 1
ATOM 771 O O . VAL A 1 103 ? -11.773 9.096 3.270 1.00 56.09 103 VAL A O 1
ATOM 774 N N . THR A 1 104 ? -13.590 8.117 2.393 1.00 65.25 104 THR A N 1
ATOM 775 C CA . THR A 1 104 ? -13.972 7.451 3.646 1.00 65.25 104 THR A CA 1
ATOM 776 C C . THR A 1 104 ? -12.812 6.590 4.147 1.00 65.25 104 THR A C 1
ATOM 778 O O . THR A 1 104 ? -12.352 5.720 3.391 1.00 65.25 104 THR A O 1
ATOM 781 N N . PRO A 1 105 ? -12.328 6.811 5.382 1.00 67.44 105 PRO A N 1
ATOM 782 C CA . PRO A 1 105 ? -11.213 6.049 5.908 1.00 67.44 105 PRO A CA 1
ATOM 783 C C . PRO A 1 105 ? -11.561 4.560 5.978 1.00 67.44 105 PRO A C 1
ATOM 785 O O . PRO A 1 105 ? -12.713 4.136 6.119 1.00 67.44 105 PRO A O 1
ATOM 788 N N . VAL A 1 106 ? -10.538 3.727 5.809 1.00 70.94 106 VAL A N 1
ATOM 789 C CA . VAL A 1 106 ? -10.703 2.278 5.881 1.00 70.94 106 VAL A CA 1
ATOM 790 C C . VAL A 1 106 ? -10.651 1.860 7.348 1.00 70.94 106 VAL A C 1
ATOM 792 O O . VAL A 1 106 ? -9.595 1.569 7.897 1.00 70.94 106 VAL A O 1
ATOM 795 N N . ASN A 1 107 ? -11.823 1.791 7.976 1.00 72.69 107 ASN A N 1
ATOM 796 C CA . ASN A 1 107 ? -11.980 1.653 9.434 1.00 72.69 107 ASN A CA 1
ATOM 797 C C . ASN A 1 107 ? -11.829 0.210 9.957 1.00 72.69 107 ASN A C 1
ATOM 799 O O . ASN A 1 107 ? -12.316 -0.130 11.038 1.00 72.69 107 ASN A O 1
ATOM 803 N N . SER A 1 108 ? -11.216 -0.679 9.171 1.00 80.50 108 SER A N 1
ATOM 804 C CA . SER A 1 108 ? -11.107 -2.102 9.502 1.00 80.50 108 SER A CA 1
ATOM 805 C C . SER A 1 108 ? -9.698 -2.620 9.259 1.00 80.50 108 SER A C 1
ATOM 807 O O . SER A 1 108 ? -9.104 -2.336 8.216 1.00 80.50 108 SER A O 1
ATOM 809 N N . ALA A 1 109 ? -9.193 -3.463 10.166 1.00 82.50 109 ALA A N 1
ATOM 810 C CA . ALA A 1 109 ? -7.886 -4.088 9.968 1.00 82.50 109 ALA A CA 1
ATOM 811 C C . ALA A 1 109 ? -7.858 -4.957 8.701 1.00 82.50 109 ALA A C 1
ATOM 813 O O . ALA A 1 109 ? -6.824 -5.051 8.056 1.00 82.50 109 ALA A O 1
ATOM 814 N N . GLY A 1 110 ? -8.987 -5.561 8.309 1.00 79.94 110 GLY A N 1
ATOM 815 C CA . GLY A 1 110 ? -9.085 -6.325 7.061 1.00 79.94 110 GLY A CA 1
ATOM 816 C C . GLY A 1 110 ? -8.890 -5.460 5.813 1.00 79.94 110 GLY A C 1
ATOM 817 O O . GLY A 1 110 ? -8.138 -5.837 4.920 1.00 79.94 110 GLY A O 1
ATOM 818 N N . GLY A 1 111 ? -9.512 -4.279 5.763 1.00 82.81 111 GLY A N 1
ATOM 819 C CA . GLY A 1 111 ? -9.328 -3.349 4.647 1.00 82.81 111 GLY A CA 1
ATOM 820 C C . GLY A 1 111 ? -7.929 -2.724 4.617 1.00 82.81 111 GLY A C 1
ATOM 821 O O . GLY A 1 111 ? -7.345 -2.594 3.545 1.00 82.81 111 GLY A O 1
ATOM 822 N N . LEU A 1 112 ? -7.356 -2.403 5.782 1.00 85.69 112 LEU A N 1
ATOM 823 C CA . LEU A 1 112 ? -5.977 -1.910 5.870 1.00 85.69 112 LEU A CA 1
ATOM 824 C C . LEU A 1 112 ? -4.955 -2.989 5.494 1.00 85.69 112 LEU A C 1
ATOM 826 O O . LEU A 1 112 ? -3.971 -2.680 4.832 1.00 85.69 112 LEU A O 1
ATOM 830 N N . LEU A 1 113 ? -5.204 -4.256 5.844 1.00 84.56 113 LEU A N 1
ATOM 831 C CA . LEU A 1 113 ? -4.387 -5.382 5.389 1.00 84.56 113 LEU A CA 1
ATOM 832 C C . LEU A 1 113 ? -4.433 -5.517 3.868 1.00 84.56 113 LEU A C 1
ATOM 834 O O . LEU A 1 113 ? -3.395 -5.683 3.237 1.00 84.56 113 LEU A O 1
ATOM 838 N N . PHE A 1 114 ? -5.631 -5.432 3.284 1.00 84.56 114 PHE A N 1
ATOM 839 C CA . PHE A 1 114 ? -5.794 -5.457 1.835 1.00 84.56 114 PHE A CA 1
ATOM 840 C C . PHE A 1 114 ? -4.986 -4.339 1.167 1.00 84.56 114 PHE A C 1
ATOM 842 O O . PHE A 1 114 ? -4.220 -4.623 0.251 1.00 84.56 114 PHE A O 1
ATOM 849 N N . LEU A 1 115 ? -5.091 -3.099 1.661 1.00 84.12 115 LEU A N 1
ATOM 850 C CA . LEU A 1 115 ? -4.315 -1.968 1.145 1.00 84.12 115 LEU A CA 1
ATOM 851 C C . LEU A 1 115 ? -2.807 -2.181 1.297 1.00 84.12 115 LEU A C 1
ATOM 853 O O . LEU A 1 115 ? -2.068 -1.965 0.342 1.00 84.12 115 LEU A O 1
ATOM 857 N N . ALA A 1 116 ? -2.350 -2.634 2.466 1.00 82.88 116 ALA A N 1
ATOM 858 C CA . ALA A 1 116 ? -0.934 -2.880 2.716 1.00 82.88 116 ALA A CA 1
ATOM 859 C C . ALA A 1 116 ? -0.360 -3.915 1.747 1.00 82.88 116 ALA A C 1
ATOM 861 O O . ALA A 1 116 ? 0.717 -3.706 1.185 1.00 82.88 116 ALA A O 1
ATOM 862 N N . VAL A 1 117 ? -1.088 -5.003 1.488 1.00 81.06 117 VAL A N 1
ATOM 863 C CA . VAL A 1 117 ? -0.633 -5.998 0.519 1.00 81.06 117 VAL A CA 1
ATOM 864 C C . VAL A 1 117 ? -0.732 -5.478 -0.911 1.00 81.06 117 VAL A C 1
ATOM 866 O O . VAL A 1 117 ? 0.228 -5.636 -1.655 1.00 81.06 117 VAL A O 1
ATOM 869 N N . LEU A 1 118 ? -1.836 -4.835 -1.300 1.00 81.94 118 LEU A N 1
ATOM 870 C CA . LEU A 1 118 ? -1.991 -4.276 -2.645 1.00 81.94 118 LEU A CA 1
ATOM 871 C C . LEU A 1 118 ? -0.831 -3.332 -2.984 1.00 81.94 118 LEU A C 1
ATOM 873 O O . LEU A 1 118 ? -0.198 -3.479 -4.028 1.00 81.94 118 LEU A O 1
ATOM 877 N N . LEU A 1 119 ? -0.507 -2.419 -2.067 1.00 82.75 119 LEU A N 1
ATOM 878 C CA . LEU A 1 119 ? 0.632 -1.518 -2.210 1.00 82.75 119 LEU A CA 1
ATOM 879 C C . LEU A 1 119 ? 1.956 -2.286 -2.245 1.00 82.75 119 LEU A C 1
ATOM 881 O O . LEU A 1 119 ? 2.821 -1.945 -3.041 1.00 82.75 119 LEU A O 1
ATOM 885 N N . SER A 1 120 ? 2.111 -3.354 -1.456 1.00 81.62 120 SER A N 1
ATOM 886 C CA . SER A 1 120 ? 3.311 -4.205 -1.505 1.00 81.62 120 SER A CA 1
ATOM 887 C C . SER A 1 120 ? 3.501 -4.859 -2.879 1.00 81.62 120 SER A C 1
ATOM 889 O O . SER A 1 120 ? 4.620 -4.898 -3.378 1.00 81.62 120 SER A O 1
ATOM 891 N N . VAL A 1 121 ? 2.423 -5.336 -3.513 1.00 80.56 121 VAL A N 1
ATOM 892 C CA . VAL A 1 121 ? 2.474 -5.945 -4.855 1.00 80.56 121 VAL A CA 1
ATOM 893 C C . VAL A 1 121 ? 2.850 -4.916 -5.912 1.00 80.56 121 VAL A C 1
ATOM 895 O O . VAL A 1 121 ? 3.756 -5.160 -6.707 1.00 80.56 121 VAL A O 1
ATOM 898 N N . ILE A 1 122 ? 2.183 -3.759 -5.901 1.00 81.44 122 ILE A N 1
ATOM 899 C CA . ILE A 1 122 ? 2.482 -2.662 -6.828 1.00 81.44 122 ILE A CA 1
ATOM 900 C C . ILE A 1 122 ? 3.944 -2.240 -6.673 1.00 81.44 122 ILE A C 1
ATOM 902 O O . ILE A 1 122 ? 4.659 -2.096 -7.659 1.00 81.44 122 ILE A O 1
ATOM 906 N N . ASN A 1 123 ? 4.415 -2.104 -5.438 1.00 82.00 123 ASN A N 1
ATOM 907 C CA . ASN A 1 123 ? 5.770 -1.657 -5.164 1.00 82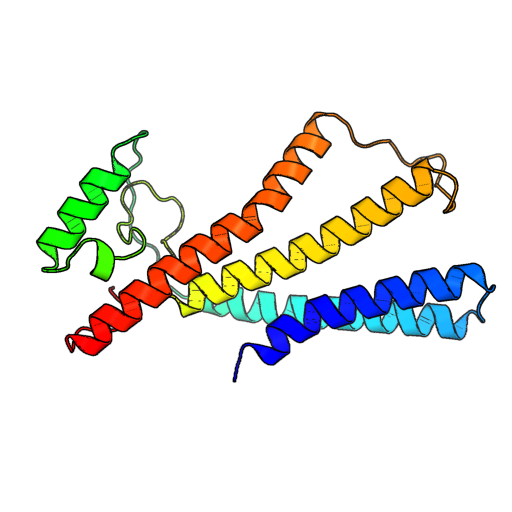.00 123 ASN A CA 1
ATOM 908 C C . ASN A 1 123 ? 6.829 -2.707 -5.541 1.00 82.00 123 ASN A C 1
ATOM 910 O O . ASN A 1 123 ? 7.879 -2.359 -6.070 1.00 82.00 123 ASN A O 1
ATOM 914 N N . ALA A 1 124 ? 6.541 -3.999 -5.355 1.00 79.94 124 ALA A N 1
ATOM 915 C CA . ALA A 1 124 ? 7.402 -5.074 -5.850 1.00 79.94 124 ALA A CA 1
ATOM 916 C C . ALA A 1 124 ? 7.544 -5.024 -7.380 1.00 79.94 124 ALA A C 1
ATOM 918 O O . ALA A 1 124 ? 8.647 -5.163 -7.902 1.00 79.94 124 ALA A O 1
ATOM 919 N N . PHE A 1 125 ? 6.445 -4.769 -8.097 1.00 79.06 125 PHE A N 1
ATOM 920 C CA . PHE A 1 125 ? 6.477 -4.582 -9.546 1.00 79.06 125 PHE A CA 1
ATOM 921 C C . PHE A 1 125 ? 7.296 -3.346 -9.950 1.00 79.06 125 PHE A C 1
ATOM 923 O O . PHE A 1 125 ? 8.146 -3.436 -10.831 1.00 79.06 125 PHE A O 1
ATOM 930 N N . VAL A 1 126 ? 7.111 -2.214 -9.265 1.00 80.81 126 VAL A N 1
ATOM 931 C CA . VAL A 1 126 ? 7.907 -0.996 -9.498 1.00 80.81 126 VAL A CA 1
ATOM 932 C C . VAL A 1 126 ? 9.398 -1.253 -9.259 1.00 80.81 126 VAL A C 1
ATOM 934 O O . VAL A 1 126 ? 10.217 -0.872 -10.089 1.00 80.81 126 VAL A O 1
ATOM 937 N N . LEU A 1 127 ? 9.767 -1.952 -8.182 1.00 79.81 127 LEU A N 1
ATOM 938 C CA . LEU A 1 127 ? 11.160 -2.302 -7.885 1.00 79.81 127 LEU A CA 1
ATOM 939 C C . LEU A 1 127 ? 11.799 -3.167 -8.972 1.00 79.81 127 LEU A C 1
ATOM 941 O O . LEU A 1 127 ? 12.969 -2.973 -9.292 1.00 79.81 127 LEU A O 1
ATOM 945 N N . VAL A 1 128 ? 11.041 -4.089 -9.568 1.00 79.31 128 VAL A N 1
ATOM 946 C CA . VAL A 1 128 ? 11.511 -4.856 -10.727 1.00 79.31 128 VAL A CA 1
ATOM 947 C C . VAL A 1 128 ? 11.830 -3.930 -11.898 1.00 79.31 128 VAL A C 1
ATOM 949 O O . VAL A 1 128 ? 12.905 -4.051 -12.482 1.00 79.31 128 VAL A O 1
ATOM 952 N N . LEU A 1 129 ? 10.932 -2.998 -12.231 1.00 81.00 129 LEU A N 1
ATOM 953 C CA . LEU A 1 129 ? 11.156 -2.052 -13.328 1.00 81.00 129 LEU A CA 1
ATOM 954 C C . LEU A 1 129 ? 12.384 -1.171 -13.072 1.00 81.00 129 LEU A C 1
ATOM 956 O O . LEU A 1 129 ? 13.208 -0.994 -13.964 1.00 81.00 129 LEU A O 1
ATOM 960 N N . VAL A 1 130 ? 12.557 -0.693 -11.838 1.00 80.94 130 VAL A N 1
ATOM 961 C CA . VAL A 1 130 ? 13.755 0.052 -11.424 1.00 80.94 130 VAL A CA 1
ATOM 962 C C . VAL A 1 130 ? 15.012 -0.801 -11.562 1.00 80.94 130 VAL A C 1
ATOM 964 O O . VAL A 1 130 ? 16.019 -0.324 -12.073 1.00 80.94 130 VAL A O 1
ATOM 967 N N . GLY A 1 131 ? 14.962 -2.070 -11.155 1.00 80.62 131 GLY A N 1
ATOM 968 C CA . GLY A 1 131 ? 16.078 -2.999 -11.318 1.00 80.62 131 GLY A CA 1
ATOM 969 C C . GLY A 1 131 ? 16.471 -3.193 -12.784 1.00 80.62 131 GLY A C 1
ATOM 970 O O . GLY A 1 131 ? 17.659 -3.199 -13.100 1.00 80.62 131 GLY A O 1
ATOM 971 N N . VAL A 1 132 ? 15.489 -3.286 -13.689 1.00 82.25 132 VAL A N 1
ATOM 972 C CA . VAL A 1 132 ? 15.730 -3.343 -15.140 1.00 82.25 132 VAL A CA 1
ATOM 973 C C . VAL A 1 132 ? 16.385 -2.056 -15.638 1.00 82.25 132 VAL A C 1
ATOM 975 O O . VAL A 1 132 ? 17.398 -2.146 -16.326 1.00 82.25 132 VAL A O 1
ATOM 978 N N . LEU A 1 133 ? 15.873 -0.884 -15.248 1.00 83.00 133 LEU A N 1
ATOM 979 C CA . LEU A 1 133 ? 16.449 0.415 -15.622 1.00 83.00 133 LEU A CA 1
ATOM 980 C C . LEU A 1 133 ? 17.903 0.549 -15.152 1.00 83.00 133 LEU A C 1
ATOM 982 O O . LEU A 1 133 ? 18.774 0.942 -15.923 1.00 83.00 133 LEU A O 1
ATOM 986 N N . ILE A 1 134 ? 18.195 0.157 -13.908 1.00 81.94 134 ILE A N 1
ATOM 987 C CA . ILE A 1 134 ? 19.560 0.164 -13.365 1.00 81.94 134 ILE A CA 1
ATOM 988 C C . ILE A 1 134 ? 20.452 -0.801 -14.152 1.00 81.94 134 ILE A C 1
ATOM 990 O O . ILE A 1 134 ? 21.566 -0.442 -14.526 1.00 81.94 134 ILE A O 1
ATOM 994 N N . ALA A 1 135 ? 19.987 -2.017 -14.439 1.00 79.75 135 ALA A N 1
ATOM 995 C CA . ALA A 1 135 ? 20.757 -2.986 -15.214 1.00 79.75 135 ALA A CA 1
ATOM 996 C C . ALA A 1 135 ? 21.026 -2.503 -16.653 1.00 79.75 135 ALA A C 1
ATOM 998 O O . ALA A 1 135 ? 22.123 -2.712 -17.168 1.00 79.75 135 ALA A O 1
ATOM 999 N N . GLN A 1 136 ? 20.069 -1.816 -17.283 1.00 83.69 136 GLN A N 1
ATOM 1000 C CA . GLN A 1 136 ? 20.255 -1.168 -18.585 1.00 83.69 136 GLN A CA 1
ATOM 1001 C C . GLN A 1 136 ? 21.279 -0.029 -18.518 1.00 83.69 136 GLN A C 1
ATOM 1003 O O . GLN A 1 136 ? 22.172 0.039 -19.359 1.00 83.69 136 GLN A O 1
ATOM 1008 N N . ALA A 1 137 ? 21.206 0.828 -17.495 1.00 82.31 137 ALA A N 1
ATOM 1009 C CA . ALA A 1 137 ? 22.157 1.924 -17.292 1.00 82.31 137 ALA A CA 1
ATOM 1010 C C . ALA A 1 137 ? 23.597 1.432 -17.054 1.00 82.31 137 ALA A C 1
ATOM 1012 O O . ALA A 1 137 ? 24.550 2.098 -17.443 1.00 82.31 137 ALA A O 1
ATOM 1013 N N . ASN A 1 138 ? 23.757 0.244 -16.466 1.00 82.62 138 ASN A N 1
ATOM 1014 C CA . ASN A 1 138 ? 25.058 -0.396 -16.249 1.00 82.62 138 ASN A CA 1
ATOM 1015 C C . ASN A 1 138 ? 25.525 -1.266 -17.434 1.00 82.62 138 ASN A C 1
ATOM 1017 O O . ASN A 1 138 ? 26.513 -1.986 -17.310 1.00 82.62 138 ASN A O 1
ATOM 1021 N N . GLY A 1 139 ? 24.814 -1.257 -18.568 1.00 83.62 139 GLY A N 1
ATOM 1022 C CA . GLY A 1 139 ? 25.174 -2.046 -19.753 1.00 83.62 139 GLY A CA 1
ATOM 1023 C C . GLY A 1 139 ? 24.995 -3.562 -19.598 1.00 83.62 139 GLY A C 1
ATOM 1024 O O . GLY A 1 139 ? 25.434 -4.322 -20.456 1.00 83.62 139 GLY A O 1
ATOM 1025 N N . ILE A 1 140 ? 24.339 -4.016 -18.525 1.00 81.81 140 ILE A N 1
ATOM 1026 C CA . ILE A 1 140 ? 24.046 -5.436 -18.273 1.00 81.81 140 ILE A CA 1
ATOM 1027 C C . ILE A 1 140 ? 22.893 -5.906 -19.172 1.00 81.81 140 ILE A C 1
ATOM 1029 O O . ILE A 1 140 ? 22.864 -7.053 -19.616 1.00 81.81 140 ILE A O 1
ATOM 1033 N N . LEU A 1 141 ? 21.928 -5.022 -19.444 1.00 79.06 141 LEU A N 1
ATOM 1034 C CA . LEU A 1 141 ? 20.785 -5.280 -20.319 1.00 79.06 141 LEU A CA 1
ATOM 1035 C C . LEU A 1 141 ? 20.764 -4.304 -21.497 1.00 79.06 141 LEU A C 1
ATOM 1037 O O . LEU A 1 141 ? 21.144 -3.145 -21.363 1.00 79.06 141 LEU A O 1
ATOM 1041 N N . ALA A 1 142 ? 20.252 -4.765 -22.641 1.00 82.62 142 ALA A N 1
ATOM 1042 C CA . ALA A 1 142 ? 20.032 -3.908 -23.801 1.00 82.62 142 ALA A CA 1
ATOM 1043 C C . ALA A 1 142 ? 19.028 -2.787 -23.473 1.00 82.62 142 ALA A C 1
ATOM 1045 O O . ALA A 1 142 ? 17.961 -3.042 -22.901 1.00 82.62 142 ALA A O 1
ATOM 1046 N N . ARG A 1 143 ? 19.377 -1.560 -23.862 1.00 81.38 143 ARG A N 1
ATOM 1047 C CA . ARG A 1 143 ? 18.582 -0.339 -23.692 1.00 81.38 143 ARG A CA 1
ATOM 1048 C C . ARG A 1 143 ? 18.075 0.127 -25.054 1.00 81.38 143 ARG A C 1
ATOM 1050 O O . ARG A 1 143 ? 18.817 0.037 -26.032 1.00 81.38 143 ARG A O 1
ATOM 1057 N N . ASN A 1 144 ? 16.829 0.590 -25.131 1.00 81.25 144 ASN A N 1
ATOM 1058 C CA . ASN A 1 144 ? 16.332 1.197 -26.359 1.00 81.25 144 ASN A CA 1
ATOM 1059 C C . ASN A 1 144 ? 16.944 2.607 -26.480 1.00 81.25 144 ASN A C 1
ATOM 1061 O O . ASN A 1 144 ? 16.954 3.324 -25.479 1.00 81.25 144 ASN A O 1
ATOM 1065 N N . PRO A 1 145 ? 17.471 3.035 -27.641 1.00 79.81 145 PRO A N 1
ATOM 1066 C CA . PRO A 1 145 ? 17.975 4.401 -27.826 1.00 79.81 145 PRO A CA 1
ATOM 1067 C C . PRO A 1 145 ? 16.969 5.506 -27.468 1.00 79.81 145 PRO A C 1
ATOM 1069 O O . PRO A 1 145 ? 17.394 6.597 -27.102 1.00 79.81 145 PRO A O 1
ATOM 1072 N N . ASP A 1 146 ? 15.666 5.216 -27.520 1.00 81.12 146 ASP A N 1
ATOM 1073 C CA . ASP A 1 146 ? 14.605 6.164 -27.158 1.00 81.12 146 ASP A CA 1
ATOM 1074 C C . ASP A 1 146 ? 14.308 6.221 -25.642 1.00 81.12 146 ASP A C 1
ATOM 1076 O O . ASP A 1 146 ? 13.515 7.055 -25.203 1.00 81.12 146 ASP A O 1
ATOM 1080 N N . ASP A 1 147 ? 14.913 5.350 -24.822 1.00 77.31 147 ASP A N 1
ATOM 1081 C CA . ASP A 1 147 ? 14.671 5.322 -23.375 1.00 77.31 147 ASP A CA 1
ATOM 1082 C C . ASP A 1 147 ? 15.371 6.507 -22.690 1.00 77.31 147 ASP A C 1
ATOM 1084 O O . ASP A 1 147 ? 16.604 6.575 -22.642 1.00 77.31 147 ASP A O 1
ATOM 1088 N N . SER A 1 148 ? 14.601 7.407 -22.078 1.00 78.25 148 SER A N 1
ATOM 1089 C CA . SER A 1 148 ? 15.127 8.492 -21.246 1.00 78.25 148 SER A CA 1
ATOM 1090 C C . SER A 1 148 ? 15.465 8.022 -19.829 1.00 78.25 148 SER A C 1
ATOM 1092 O O . SER A 1 148 ? 14.784 7.167 -19.261 1.00 78.25 148 SER A O 1
ATOM 1094 N N . ASP A 1 149 ? 16.506 8.608 -19.234 1.00 81.31 149 ASP A N 1
ATOM 1095 C CA . ASP A 1 149 ? 16.779 8.421 -17.807 1.00 81.31 149 ASP A CA 1
ATOM 1096 C C . ASP A 1 149 ? 15.671 9.038 -16.950 1.00 81.31 149 ASP A C 1
ATOM 1098 O O . ASP A 1 149 ? 15.033 10.016 -17.345 1.00 81.31 149 ASP A O 1
ATOM 1102 N N . LEU A 1 150 ? 15.484 8.486 -15.748 1.00 78.88 150 LEU A N 1
ATOM 1103 C CA . LEU A 1 150 ? 14.545 9.042 -14.783 1.00 78.88 150 LEU A CA 1
ATOM 1104 C C . LEU A 1 150 ? 15.009 10.430 -14.326 1.00 78.88 150 LEU A C 1
ATOM 1106 O O . LEU A 1 150 ? 16.102 10.590 -13.772 1.00 78.88 150 LEU A O 1
ATOM 1110 N N . GLY A 1 151 ? 14.151 11.428 -14.512 1.00 81.44 151 GLY A N 1
ATOM 1111 C CA . GLY A 1 151 ? 14.373 12.789 -14.047 1.00 81.44 151 GLY A CA 1
ATOM 1112 C C . GLY A 1 151 ? 14.214 12.933 -12.524 1.00 81.44 151 GLY A C 1
ATOM 1113 O O . GLY A 1 151 ? 13.638 12.068 -11.859 1.00 81.44 151 GLY A O 1
ATOM 1114 N N . PRO A 1 152 ? 14.658 14.058 -11.928 1.00 80.69 152 PRO A N 1
ATOM 1115 C CA . PRO A 1 152 ? 14.576 14.280 -10.479 1.00 80.69 152 PRO A CA 1
ATOM 1116 C C . PRO A 1 152 ? 13.155 14.171 -9.906 1.00 80.69 152 PRO A C 1
ATOM 1118 O O . PRO A 1 152 ? 12.956 13.666 -8.802 1.00 80.69 152 PRO A O 1
ATOM 1121 N N . VAL A 1 153 ? 12.154 14.623 -10.667 1.00 71.56 153 VAL A N 1
ATOM 1122 C CA . VAL A 1 153 ? 10.738 14.552 -10.275 1.00 71.56 153 VAL A CA 1
ATOM 1123 C C . VAL A 1 153 ? 10.260 13.100 -10.218 1.00 71.56 153 VAL A C 1
ATOM 1125 O O . VAL A 1 153 ? 9.597 12.703 -9.261 1.00 71.56 153 VAL A O 1
ATOM 1128 N N . GLU A 1 154 ? 10.634 12.291 -11.205 1.00 74.94 154 GLU A N 1
ATOM 1129 C CA . GLU A 1 154 ? 10.252 10.880 -11.302 1.00 74.94 154 GLU A CA 1
ATOM 1130 C C . GLU A 1 154 ? 10.915 10.055 -10.196 1.00 74.94 154 GLU A C 1
ATOM 1132 O O . GLU A 1 154 ? 10.247 9.250 -9.547 1.00 74.94 154 GLU A O 1
ATOM 1137 N N . TRP A 1 155 ? 12.186 10.337 -9.886 1.00 77.88 155 TRP A N 1
ATOM 1138 C CA . TRP A 1 155 ? 12.862 9.795 -8.704 1.00 77.88 155 TRP A CA 1
ATOM 1139 C C . TRP A 1 155 ? 12.143 10.160 -7.403 1.00 77.88 155 TRP A C 1
ATOM 1141 O O . TRP A 1 155 ? 11.965 9.304 -6.535 1.00 77.88 155 TRP A O 1
ATOM 1151 N N . GLY A 1 156 ? 11.676 11.405 -7.272 1.00 70.38 156 GLY A N 1
ATOM 1152 C CA . GLY A 1 156 ? 10.876 11.840 -6.128 1.00 70.38 156 GLY A CA 1
ATOM 1153 C C . GLY A 1 156 ? 9.586 11.028 -5.973 1.00 70.38 156 GLY A C 1
ATOM 1154 O O . GLY A 1 156 ? 9.307 10.502 -4.893 1.00 70.38 156 GLY A O 1
ATOM 1155 N N . PHE A 1 157 ? 8.826 10.858 -7.059 1.00 71.12 157 PHE A N 1
ATOM 1156 C CA . PHE A 1 157 ? 7.620 10.022 -7.061 1.00 71.12 157 PHE A CA 1
ATOM 1157 C C . PHE A 1 157 ? 7.920 8.559 -6.741 1.00 71.12 157 PHE A C 1
ATOM 1159 O O . PHE A 1 157 ? 7.153 7.923 -6.016 1.00 71.12 157 PHE A O 1
ATOM 1166 N N . LEU A 1 158 ? 9.043 8.031 -7.229 1.00 77.25 158 LEU A N 1
ATOM 1167 C CA . LEU A 1 158 ? 9.469 6.668 -6.946 1.00 77.25 158 LEU A CA 1
ATOM 1168 C C . LEU A 1 158 ? 9.726 6.454 -5.450 1.00 77.25 158 LEU A C 1
ATOM 1170 O O . LEU A 1 158 ? 9.219 5.500 -4.861 1.00 77.25 158 LEU A O 1
ATOM 1174 N N . VAL A 1 159 ? 10.455 7.371 -4.812 1.00 75.06 159 VAL A N 1
ATOM 1175 C CA . VAL A 1 159 ? 10.727 7.321 -3.368 1.00 75.06 159 VAL A CA 1
ATOM 1176 C C . VAL A 1 159 ? 9.429 7.418 -2.565 1.00 75.06 159 VAL A C 1
ATOM 1178 O O . VAL A 1 159 ? 9.208 6.621 -1.654 1.00 75.06 159 VAL A O 1
ATOM 1181 N N . LEU A 1 160 ? 8.531 8.342 -2.919 1.00 68.56 160 LEU A N 1
ATOM 1182 C CA . LEU A 1 160 ? 7.226 8.462 -2.259 1.00 68.56 160 LEU A CA 1
ATOM 1183 C C . LEU A 1 160 ? 6.379 7.191 -2.419 1.00 68.56 160 LEU A C 1
ATOM 1185 O O . LEU A 1 160 ? 5.756 6.739 -1.455 1.00 68.56 160 LEU A O 1
ATOM 1189 N N . SER A 1 161 ? 6.393 6.584 -3.608 1.00 75.31 161 SER A N 1
ATOM 1190 C CA . SER A 1 161 ? 5.736 5.302 -3.874 1.00 75.31 161 SER A CA 1
ATOM 1191 C C . SER A 1 161 ? 6.302 4.197 -2.978 1.00 75.31 161 SER A C 1
ATOM 1193 O O . SER A 1 161 ? 5.540 3.469 -2.335 1.00 75.31 161 SER A O 1
ATOM 1195 N N . LEU A 1 162 ? 7.629 4.139 -2.819 1.00 76.75 162 LEU A N 1
ATOM 1196 C CA . LEU A 1 162 ? 8.295 3.163 -1.955 1.00 76.75 162 LEU A CA 1
ATOM 1197 C C . LEU A 1 162 ? 7.898 3.303 -0.477 1.00 76.75 162 LEU A C 1
ATOM 1199 O O . LEU A 1 162 ? 7.717 2.295 0.211 1.00 76.75 162 LEU A O 1
ATOM 1203 N N . LEU A 1 163 ? 7.700 4.5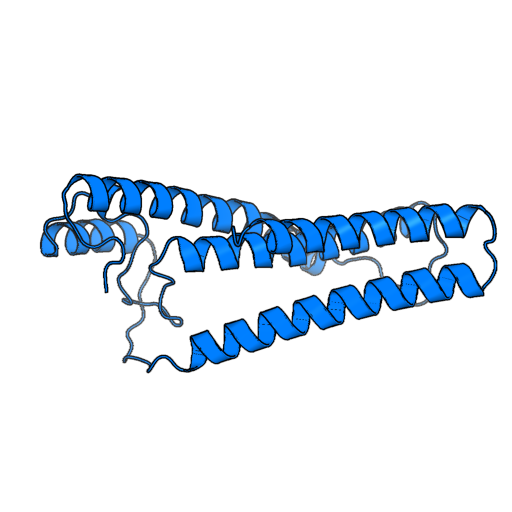36 -0.000 1.00 76.56 163 LEU A N 1
ATOM 1204 C CA . LEU A 1 163 ? 7.269 4.829 1.371 1.00 76.56 163 LEU A CA 1
ATOM 1205 C C . LEU A 1 163 ? 5.803 4.463 1.651 1.00 76.56 163 LEU A C 1
ATOM 1207 O O . LEU A 1 163 ? 5.428 4.291 2.813 1.00 76.56 163 LEU A O 1
ATOM 1211 N N . SER A 1 164 ? 4.967 4.292 0.624 1.00 79.38 164 SER A N 1
ATOM 1212 C CA . SER A 1 164 ? 3.550 3.948 0.812 1.00 79.38 164 SER A CA 1
ATOM 1213 C C . SER A 1 164 ? 3.350 2.597 1.518 1.00 79.38 164 SER A C 1
ATOM 1215 O O . SER A 1 164 ? 2.445 2.447 2.343 1.00 79.38 164 SER A O 1
ATOM 1217 N N . VAL A 1 165 ? 4.235 1.627 1.264 1.00 83.06 165 VAL A N 1
ATOM 1218 C CA . VAL A 1 165 ? 4.172 0.271 1.831 1.00 83.06 165 VAL A CA 1
ATOM 1219 C C . VAL A 1 165 ? 4.398 0.242 3.345 1.00 83.06 165 VAL A C 1
ATOM 1221 O O . VAL A 1 165 ? 3.510 -0.244 4.053 1.00 83.06 165 VAL A O 1
ATOM 1224 N N . PRO A 1 166 ? 5.522 0.749 3.897 1.00 76.25 166 PRO A N 1
ATOM 1225 C CA . PRO A 1 166 ? 5.730 0.743 5.345 1.00 76.25 166 PRO A CA 1
ATOM 1226 C C . PRO A 1 166 ? 4.656 1.552 6.081 1.00 76.25 166 PRO A C 1
ATOM 1228 O O . PRO A 1 166 ? 4.232 1.162 7.171 1.00 76.25 166 PRO A O 1
ATOM 1231 N N . VAL A 1 167 ? 4.156 2.632 5.471 1.00 78.62 167 VAL A N 1
ATOM 1232 C CA . VAL A 1 167 ? 3.044 3.416 6.017 1.00 78.62 167 VAL A CA 1
ATOM 1233 C C . VAL A 1 167 ? 1.776 2.564 6.111 1.00 78.62 167 VAL A C 1
ATOM 1235 O O . VAL A 1 167 ? 1.196 2.453 7.192 1.00 78.62 167 VAL A O 1
ATOM 1238 N N . ALA A 1 168 ? 1.371 1.896 5.032 1.00 82.94 168 ALA A N 1
ATOM 1239 C CA . ALA A 1 168 ? 0.175 1.058 5.028 1.00 82.94 168 ALA A CA 1
ATOM 1240 C C . ALA A 1 168 ? 0.261 -0.111 6.027 1.00 82.94 168 ALA A C 1
ATOM 1242 O O . ALA A 1 168 ? -0.699 -0.376 6.758 1.00 82.94 168 ALA A O 1
ATOM 1243 N N . TRP A 1 169 ? 1.425 -0.762 6.135 1.00 82.75 169 TRP A N 1
ATOM 1244 C CA . TRP A 1 169 ? 1.663 -1.804 7.138 1.00 82.75 169 TRP A CA 1
ATOM 1245 C C . TRP A 1 169 ? 1.582 -1.272 8.569 1.00 82.75 169 TRP A C 1
ATOM 1247 O O . TRP A 1 169 ? 0.965 -1.912 9.423 1.00 82.75 169 TRP A O 1
ATOM 1257 N N . ARG A 1 170 ? 2.134 -0.084 8.842 1.00 81.50 170 ARG A N 1
ATOM 1258 C CA . ARG A 1 170 ? 2.010 0.570 10.151 1.00 81.50 170 ARG A CA 1
ATOM 1259 C C . ARG A 1 170 ? 0.543 0.798 10.521 1.00 81.50 170 ARG A C 1
ATOM 1261 O O . ARG A 1 170 ? 0.142 0.428 11.624 1.00 81.50 170 ARG A O 1
ATOM 1268 N N . TYR A 1 171 ? -0.260 1.355 9.612 1.00 82.38 171 TYR A N 1
ATOM 1269 C CA . TYR A 1 171 ? -1.695 1.563 9.838 1.00 82.38 171 TYR A CA 1
ATOM 1270 C C . TYR A 1 171 ? -2.431 0.242 10.107 1.00 82.38 171 TYR A C 1
ATOM 1272 O O . TYR A 1 171 ? -3.215 0.158 11.054 1.00 82.38 171 TYR A O 1
ATOM 1280 N N . TYR A 1 172 ? -2.131 -0.814 9.343 1.00 86.31 172 TYR A N 1
ATOM 1281 C CA . TYR A 1 172 ? -2.680 -2.148 9.593 1.00 86.31 172 TYR A CA 1
ATOM 1282 C C . TYR A 1 172 ? -2.340 -2.672 10.996 1.00 86.31 172 TYR A C 1
ATOM 1284 O O . TYR A 1 172 ? -3.227 -3.157 11.699 1.00 86.31 172 TYR A O 1
ATOM 1292 N N . LEU A 1 173 ? -1.076 -2.580 11.423 1.00 83.06 173 LEU A N 1
ATOM 1293 C CA . LEU A 1 173 ? -0.636 -3.098 12.721 1.00 83.06 173 LEU A CA 1
ATOM 1294 C C . LEU A 1 173 ? -1.290 -2.358 13.891 1.00 83.06 173 LEU A C 1
ATOM 1296 O O . LEU A 1 173 ? -1.697 -3.004 14.860 1.00 83.06 173 LEU A O 1
ATOM 1300 N N . ILE A 1 174 ? -1.420 -1.032 13.789 1.00 83.19 174 ILE A N 1
ATOM 1301 C CA . ILE A 1 174 ? -2.110 -0.205 14.787 1.00 83.19 174 ILE A CA 1
ATOM 1302 C C . ILE A 1 174 ? -3.572 -0.641 14.898 1.00 83.19 174 ILE A C 1
ATOM 1304 O O . ILE A 1 174 ? -4.022 -1.007 15.984 1.00 83.19 174 ILE A O 1
ATOM 1308 N N . GLU A 1 175 ? -4.299 -0.704 13.779 1.00 87.19 175 GLU A N 1
ATOM 1309 C CA . GLU A 1 175 ? -5.712 -1.088 13.816 1.00 87.19 175 GLU A CA 1
ATOM 1310 C C . GLU A 1 175 ? -5.890 -2.543 14.260 1.00 87.19 175 GLU A C 1
ATOM 1312 O O . GLU A 1 175 ? -6.817 -2.852 15.003 1.00 87.19 175 GLU A O 1
ATOM 1317 N N . ARG A 1 176 ? -4.987 -3.458 13.883 1.00 87.50 176 ARG A N 1
ATOM 1318 C CA . ARG A 1 176 ? -5.060 -4.858 14.319 1.00 87.50 176 ARG A CA 1
ATOM 1319 C C . ARG A 1 176 ? -4.894 -5.002 15.831 1.00 87.50 176 ARG A C 1
ATOM 1321 O O . ARG A 1 176 ? -5.550 -5.863 16.418 1.00 87.50 176 ARG A O 1
ATOM 1328 N N . ARG A 1 177 ? -4.031 -4.197 16.459 1.00 85.88 177 ARG A N 1
ATOM 1329 C CA . ARG A 1 177 ? -3.893 -4.153 17.924 1.00 85.88 177 ARG A CA 1
ATOM 1330 C C . ARG A 1 177 ? -5.164 -3.602 18.566 1.00 85.88 177 ARG A C 1
ATOM 1332 O O . ARG A 1 177 ? -5.720 -4.265 19.435 1.00 85.88 177 ARG A O 1
ATOM 1339 N N . ALA A 1 178 ? -5.675 -2.487 18.055 1.00 86.38 178 ALA A N 1
ATOM 1340 C CA . ALA A 1 178 ? -6.900 -1.867 18.547 1.00 86.38 178 ALA A CA 1
ATOM 1341 C C . ALA A 1 178 ? -8.113 -2.810 18.456 1.00 86.38 178 ALA A C 1
ATOM 1343 O O . ALA A 1 178 ? -8.878 -2.955 19.404 1.00 86.38 178 ALA A O 1
ATOM 1344 N N . GLN A 1 179 ? -8.248 -3.548 17.349 1.00 86.81 179 GLN A N 1
ATOM 1345 C CA . GLN A 1 179 ? -9.285 -4.569 17.195 1.00 86.81 179 GLN A CA 1
ATOM 1346 C C . GLN A 1 179 ? -9.184 -5.687 18.236 1.00 86.81 179 GLN A C 1
ATOM 1348 O O . GLN A 1 179 ? -10.211 -6.119 18.753 1.00 86.81 179 GLN A O 1
ATOM 1353 N N . LYS A 1 180 ? -7.971 -6.162 18.550 1.00 87.31 180 LYS A N 1
ATOM 1354 C CA . LYS A 1 180 ? -7.782 -7.189 19.586 1.00 87.31 180 LYS A CA 1
ATOM 1355 C C . LYS A 1 180 ? -8.209 -6.676 20.963 1.00 87.31 180 LYS A C 1
ATOM 1357 O O . LYS A 1 180 ? -8.904 -7.403 21.663 1.00 87.31 180 LYS A O 1
ATOM 1362 N N . LEU A 1 181 ? -7.848 -5.435 21.301 1.00 87.00 181 LEU A N 1
ATOM 1363 C CA . LEU A 1 181 ? -8.223 -4.795 22.568 1.00 87.00 181 LEU A CA 1
ATOM 1364 C C . LEU A 1 181 ? -9.745 -4.632 22.702 1.00 87.00 181 LEU A C 1
ATOM 1366 O O . LEU A 1 181 ? -10.321 -4.996 23.726 1.00 87.00 181 LEU A O 1
ATOM 1370 N N . ARG A 1 182 ? -10.423 -4.193 21.632 1.00 86.00 182 ARG A N 1
ATOM 1371 C CA . ARG A 1 182 ? -11.894 -4.113 21.597 1.00 86.00 182 ARG A CA 1
ATOM 1372 C C . ARG A 1 182 ? -12.538 -5.466 21.868 1.00 86.00 182 ARG A C 1
ATOM 1374 O O . ARG A 1 182 ? -13.397 -5.571 22.736 1.00 86.00 182 ARG A O 1
ATOM 1381 N N . VAL A 1 183 ? -12.088 -6.508 21.166 1.00 88.38 183 VAL A N 1
ATOM 1382 C CA . VAL A 1 183 ? -12.635 -7.862 21.327 1.00 88.38 183 VAL A CA 1
ATOM 1383 C C . VAL A 1 183 ? -12.414 -8.385 22.747 1.00 88.38 183 VAL A C 1
ATOM 1385 O O . VAL A 1 183 ? -13.338 -8.957 23.315 1.00 88.38 183 VAL A O 1
ATOM 1388 N N . SER A 1 184 ? -11.250 -8.139 23.364 1.00 89.19 184 SER A N 1
ATOM 1389 C CA . SER A 1 184 ? -11.014 -8.538 24.762 1.00 89.19 184 SER A CA 1
ATOM 1390 C C . SER A 1 184 ? -11.910 -7.816 25.771 1.00 89.19 184 SER A C 1
ATOM 1392 O O . SER A 1 184 ? -12.159 -8.354 26.844 1.00 89.19 184 SER A O 1
ATOM 1394 N N . ARG A 1 185 ? -12.424 -6.631 25.424 1.00 85.19 185 ARG A N 1
ATOM 1395 C CA . ARG A 1 185 ? -13.356 -5.849 26.249 1.00 85.19 185 ARG A CA 1
ATOM 1396 C C . ARG A 1 185 ? -14.832 -6.123 25.918 1.00 85.19 185 ARG A C 1
ATOM 1398 O O . ARG A 1 185 ? -15.717 -5.497 26.488 1.00 85.19 185 ARG A O 1
ATOM 1405 N N . GLY A 1 186 ? -15.119 -7.035 24.986 1.00 86.69 186 GLY A N 1
ATOM 1406 C CA . GLY A 1 186 ? -16.484 -7.301 24.517 1.00 86.69 186 GLY A CA 1
ATOM 1407 C C . GLY A 1 186 ? -17.061 -6.207 23.609 1.00 86.69 186 GLY A C 1
ATOM 1408 O O . GLY A 1 186 ? -18.267 -6.166 23.382 1.00 86.69 186 GLY A O 1
ATOM 1409 N N . LEU A 1 187 ? -16.216 -5.320 23.076 1.00 86.50 187 LEU A N 1
ATOM 1410 C CA . LEU A 1 187 ? -16.607 -4.265 22.144 1.00 86.50 187 LEU A CA 1
ATOM 1411 C C . LEU A 1 187 ? -16.618 -4.771 20.689 1.00 86.50 187 LEU A C 1
ATOM 1413 O O . LEU A 1 187 ? -15.901 -5.720 20.348 1.00 86.50 187 LEU A O 1
ATOM 1417 N N . PRO A 1 188 ? -17.369 -4.111 19.785 1.00 84.25 188 PRO A N 1
ATOM 1418 C CA . PRO A 1 188 ? -17.372 -4.460 18.371 1.00 84.25 188 PRO A CA 1
ATOM 1419 C C . PRO A 1 188 ? -15.960 -4.390 17.758 1.00 84.25 188 PRO A C 1
ATOM 1421 O O . PRO A 1 188 ? -15.239 -3.409 17.962 1.00 84.25 188 PRO A O 1
ATOM 1424 N N . PRO A 1 189 ? -15.557 -5.375 16.933 1.00 78.19 189 PRO A N 1
ATOM 1425 C CA . PRO A 1 189 ? -14.237 -5.371 16.301 1.00 78.19 189 PRO A CA 1
ATOM 1426 C C . PRO A 1 189 ? -14.087 -4.232 15.283 1.00 78.19 189 PRO A C 1
ATOM 1428 O O . PRO A 1 189 ? -12.985 -3.733 15.051 1.00 78.19 189 PRO A O 1
ATOM 1431 N N . ILE A 1 190 ? -15.186 -3.802 14.665 1.00 79.44 190 ILE A N 1
ATOM 1432 C CA . ILE A 1 190 ? -15.218 -2.723 13.678 1.00 79.44 190 ILE A CA 1
ATOM 1433 C C . ILE A 1 190 ? -16.091 -1.608 14.243 1.00 79.44 190 ILE A C 1
ATOM 1435 O O . ILE A 1 190 ? -17.250 -1.838 14.577 1.00 79.44 190 ILE A O 1
ATOM 1439 N N . LEU A 1 191 ? -15.519 -0.410 14.327 1.00 72.19 191 LEU A N 1
ATOM 1440 C CA . LEU A 1 191 ? -16.241 0.798 14.709 1.00 72.19 191 LEU A CA 1
ATOM 1441 C C . LEU A 1 191 ? -16.808 1.412 13.426 1.00 72.19 191 LEU A C 1
ATOM 1443 O O . LEU A 1 191 ? -16.055 1.587 12.463 1.00 72.19 191 LEU A O 1
ATOM 1447 N N . ARG A 1 192 ? -18.123 1.643 13.400 1.00 65.81 192 ARG A N 1
ATOM 1448 C CA . ARG A 1 192 ? -18.797 2.353 12.309 1.00 65.81 192 ARG A CA 1
ATOM 1449 C C . 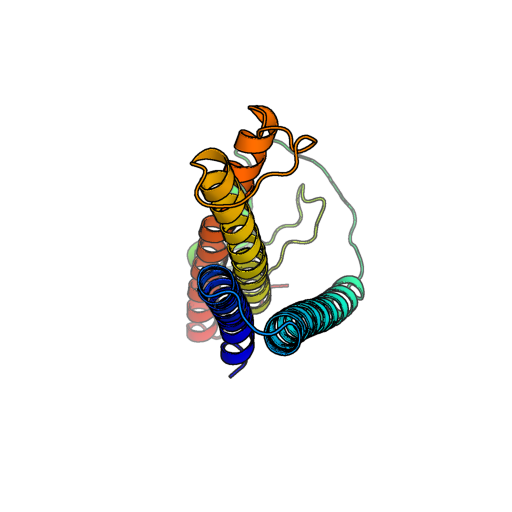ARG A 1 192 ? -18.703 3.854 12.521 1.00 65.81 192 ARG A C 1
ATOM 1451 O O . ARG A 1 192 ? -18.730 4.284 13.697 1.00 65.81 192 ARG A O 1
#

Organism: NCBI:txid390269